Protein AF-A0A9P1AEC5-F1 (afdb_monomer)

Secondary structure (DSSP, 8-state):
--------------------HHHHHHH--PEEPTTS-EE-SGGG--HHHHGGG--SSHHHHHHHHHHHHHHHHHHH-GGGGGEE---TT---SSEEPPHHHHHHHHHHHHHHTT--TTTS-HHHHHHHHHHHHHHHHHHHHHHSHHHHHHHHHHHHHHHHHHHHHHHHHTTSSSSS--------------------------------------------------------

Mean predicted aligned error: 16.51 Å

Solvent-accessible surface area (backbone atoms only — not comparable to full-atom values): 15096 Å² total; per-residue (Å²): 140,84,87,83,86,82,82,82,79,77,78,75,79,73,76,65,52,59,63,40,61,67,59,17,47,77,70,51,60,78,39,71,44,84,90,65,54,70,42,45,68,56,81,57,56,49,74,79,55,46,68,70,24,53,35,93,43,67,67,62,20,49,53,47,45,52,51,53,41,50,54,43,49,45,74,76,32,89,63,46,54,37,46,32,52,75,60,90,94,61,88,69,97,47,50,62,53,60,71,66,55,42,52,51,51,40,50,30,49,32,52,14,50,69,56,50,77,87,80,53,53,66,69,59,47,29,49,50,51,36,51,52,52,31,53,50,33,53,53,49,30,73,76,39,57,75,60,40,60,53,51,52,52,52,51,53,53,53,57,51,55,58,50,59,56,52,61,59,62,63,65,76,77,75,85,88,81,88,86,80,92,81,88,81,86,89,80,87,90,83,76,87,81,81,80,82,81,81,85,76,88,74,81,85,82,80,84,81,87,83,79,86,80,89,83,79,87,79,89,80,83,84,81,85,80,81,86,82,91,76,90,132

pLDDT: mean 75.97, std 21.96, range [33.75, 97.88]

Foldseek 3Di:
DDDDDDPPPPPPPLPWQFFALPQLQVLWDWFQDLLRDTDTLSVLDDPVQRVVLTDSDLLSSLLSSLLSSLVSVVVVDVLSLQEALDDPPDDDLGHYDDLVVLLSSLVSSCRRRVPDCVRDPSVVSSVSSSVSSRVSSVVVCVVPVVVNVVSSVVSVVVVVVVVVVVVVVVVVPPDDPDDDDDDDDDDDDDDDDDDDDDDDPDDDDDDDDDDDDDDDDDDDDDDDDDDDDDDD

Nearest PDB structures (foldseek):
  2hwq-assembly1_B  TM=2.415E-01  e=3.604E+00  Homo sapiens
  2hwq-assembly1_A-2  TM=2.108E-01  e=5.645E+00  Homo sapiens

Sequence (232 aa):
MGTSTACDEGEQSQNLVLFDHEAASRVDAPMALPSGKKVLLTSLVNLDDTSKWTSKKVETSIERAVIAVSHKIASCDRFTSIYCAPESGRSTRYVPMKPGFFTHFAYVLTVGFGIDDTVINKTSLISTITSTTRNFLNRMRKKKQQVVDELLAEFREETKNNRADDDNHQRVYVQDAHDREVYGELGRFDVDNEVYYEEMEGEGMEGQEMEGENMEGENMEREEMEDDETQR

Structure (mmCIF, N/CA/C/O backbone):
data_AF-A0A9P1AEC5-F1
#
_entry.id   AF-A0A9P1AEC5-F1
#
loop_
_atom_site.group_PDB
_atom_site.id
_atom_site.type_symbol
_atom_site.label_atom_id
_atom_site.label_alt_id
_atom_site.label_comp_id
_atom_site.label_asym_id
_atom_site.label_entity_id
_atom_site.label_seq_id
_atom_site.pdbx_PDB_ins_code
_atom_site.Cartn_x
_atom_site.Cartn_y
_atom_site.Cartn_z
_atom_site.occupancy
_atom_site.B_iso_or_equiv
_atom_site.auth_seq_id
_atom_site.auth_comp_id
_atom_site.auth_asym_id
_atom_site.auth_atom_id
_atom_site.pdbx_PDB_model_num
ATOM 1 N N . MET A 1 1 ? 18.301 28.835 -56.681 1.00 46.34 1 MET A N 1
ATOM 2 C CA . MET A 1 1 ? 19.028 28.476 -55.447 1.00 46.34 1 MET A CA 1
ATOM 3 C C . MET A 1 1 ? 18.012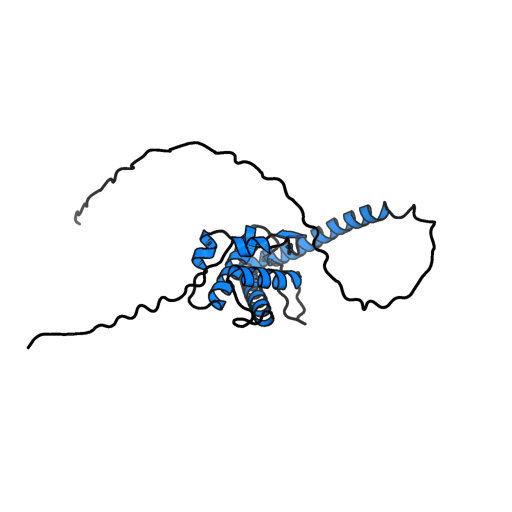 27.810 -54.541 1.00 46.34 1 MET A C 1
ATOM 5 O O . MET A 1 1 ? 17.144 28.493 -54.017 1.00 46.34 1 MET A O 1
ATOM 9 N N . GLY A 1 2 ? 17.998 26.477 -54.568 1.00 42.25 2 GLY A N 1
ATOM 10 C CA . GLY A 1 2 ? 16.967 25.643 -53.954 1.00 42.25 2 GLY A CA 1
ATOM 11 C C . GLY A 1 2 ? 17.321 25.258 -52.521 1.00 42.25 2 GLY A C 1
ATOM 12 O O . GLY A 1 2 ? 18.484 25.045 -52.194 1.00 42.25 2 GLY A O 1
ATOM 13 N N . THR A 1 3 ? 16.268 25.220 -51.719 1.00 57.84 3 THR A N 1
ATOM 14 C CA . THR A 1 3 ? 16.098 24.824 -50.318 1.00 57.84 3 THR A CA 1
ATOM 15 C C . THR A 1 3 ? 16.815 23.542 -49.889 1.00 57.84 3 THR A C 1
ATOM 17 O O . THR A 1 3 ? 16.783 22.559 -50.622 1.00 57.84 3 THR A O 1
ATOM 20 N N . SER A 1 4 ? 17.286 23.497 -48.639 1.00 46.84 4 SER A N 1
ATOM 21 C CA . SER A 1 4 ? 17.184 22.279 -47.822 1.00 46.84 4 SER A CA 1
ATOM 22 C C . SER A 1 4 ? 17.281 22.619 -46.334 1.00 46.84 4 SER A C 1
ATOM 24 O O . SER A 1 4 ? 18.365 22.785 -45.778 1.00 46.84 4 SER A O 1
ATOM 26 N N . THR A 1 5 ? 16.117 22.746 -45.707 1.00 52.81 5 THR A N 1
ATOM 27 C CA . THR A 1 5 ? 15.918 22.779 -44.259 1.00 52.81 5 THR A CA 1
ATOM 28 C C . THR A 1 5 ? 15.918 21.329 -43.778 1.00 52.81 5 THR A C 1
ATOM 30 O O . THR A 1 5 ? 15.007 20.578 -44.111 1.00 52.81 5 THR A O 1
ATOM 33 N N . ALA A 1 6 ? 16.947 20.914 -43.042 1.00 48.31 6 ALA A N 1
ATOM 34 C CA . ALA A 1 6 ? 16.931 19.651 -42.314 1.00 48.31 6 ALA A CA 1
ATOM 35 C C . ALA A 1 6 ? 16.364 19.925 -40.915 1.00 48.31 6 ALA A C 1
ATOM 37 O O . ALA A 1 6 ? 17.071 20.420 -40.039 1.00 48.31 6 ALA A O 1
ATOM 38 N N . CYS A 1 7 ? 15.069 19.667 -40.740 1.00 48.16 7 CYS A N 1
ATOM 39 C CA . CYS A 1 7 ? 14.476 19.483 -39.422 1.00 48.16 7 CYS A CA 1
ATOM 40 C C . CYS A 1 7 ? 14.733 18.028 -39.027 1.00 48.16 7 CYS A C 1
ATOM 42 O O . CYS A 1 7 ? 14.037 17.127 -39.486 1.00 48.16 7 CYS A O 1
ATOM 44 N N . ASP A 1 8 ? 15.786 17.809 -38.246 1.00 48.59 8 ASP A N 1
ATOM 45 C CA . ASP A 1 8 ? 16.082 16.525 -37.617 1.00 48.59 8 ASP A CA 1
ATOM 46 C C . ASP A 1 8 ? 15.296 16.465 -36.296 1.00 48.59 8 ASP A C 1
ATOM 48 O O . ASP A 1 8 ? 15.778 16.863 -35.233 1.00 48.59 8 ASP A O 1
ATOM 52 N N . GLU A 1 9 ? 14.020 16.084 -36.380 1.00 48.12 9 GLU A N 1
ATOM 53 C CA . GLU A 1 9 ? 13.203 15.751 -35.212 1.00 48.12 9 GLU A CA 1
ATOM 54 C C . GLU A 1 9 ? 13.539 14.321 -34.785 1.00 48.12 9 GLU A C 1
ATOM 56 O O . GLU A 1 9 ? 12.888 13.351 -35.164 1.00 48.12 9 GLU A O 1
ATOM 61 N N . GLY A 1 10 ? 14.599 14.186 -33.989 1.00 44.34 10 GLY A N 1
ATOM 62 C CA . GLY A 1 10 ? 14.867 12.956 -33.258 1.00 44.34 10 GLY A CA 1
ATOM 63 C C . GLY A 1 10 ? 13.770 12.720 -32.221 1.00 44.34 10 GLY A C 1
ATOM 64 O O . GLY A 1 10 ? 13.845 13.244 -31.106 1.00 44.34 10 GLY A O 1
ATOM 65 N N . GLU A 1 11 ? 12.763 11.918 -32.568 1.00 46.72 11 GLU A N 1
ATOM 66 C CA . GLU A 1 11 ? 11.845 11.302 -31.611 1.00 46.72 11 GLU A CA 1
ATOM 67 C C . GLU A 1 11 ? 12.652 10.415 -30.653 1.00 46.72 11 GLU A C 1
ATOM 69 O O . GLU A 1 11 ? 12.877 9.223 -30.871 1.00 46.72 11 GLU A O 1
ATOM 74 N N . GLN A 1 12 ? 13.116 11.005 -29.551 1.00 48.19 12 GLN A N 1
ATOM 75 C CA . GLN A 1 12 ? 13.534 10.245 -28.384 1.00 48.19 12 GLN A CA 1
ATOM 76 C C . GLN A 1 12 ? 12.299 9.502 -27.875 1.00 48.19 12 GLN A C 1
ATOM 78 O O . GLN A 1 12 ? 11.48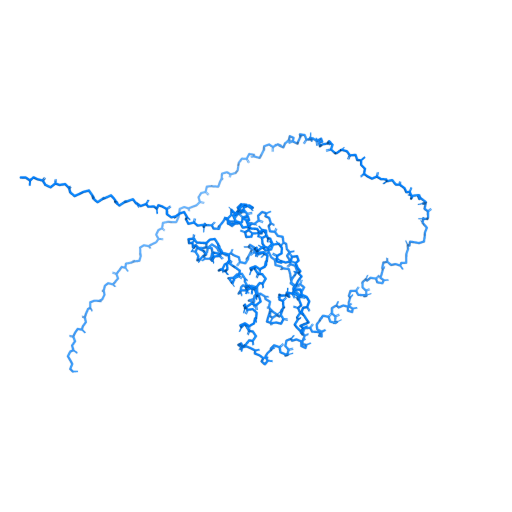3 10.074 -27.150 1.00 48.19 12 GLN A O 1
ATOM 83 N N . SER A 1 13 ? 12.169 8.235 -28.272 1.00 50.38 13 SER A N 1
ATOM 84 C CA . SER A 1 13 ? 11.233 7.277 -27.688 1.00 50.38 13 SER A CA 1
ATOM 85 C C . SER A 1 13 ? 11.461 7.257 -26.178 1.00 50.38 13 SER A C 1
ATOM 87 O O . SER A 1 13 ? 12.393 6.635 -25.671 1.00 50.38 13 SER A O 1
ATOM 89 N N . GLN A 1 14 ? 10.659 8.032 -25.451 1.00 55.16 14 GLN A N 1
ATOM 90 C CA . GLN A 1 14 ? 10.701 8.065 -23.999 1.00 55.16 14 GLN A CA 1
ATOM 91 C C . GLN A 1 14 ? 10.191 6.713 -23.528 1.00 55.16 14 GLN A C 1
ATOM 93 O O . GLN A 1 14 ? 9.011 6.412 -23.677 1.00 55.16 14 GLN A O 1
ATOM 98 N N . ASN A 1 15 ? 11.105 5.896 -23.012 1.00 67.56 15 ASN A N 1
ATOM 99 C CA . ASN A 1 15 ? 10.805 4.561 -22.524 1.00 67.56 15 ASN A CA 1
ATOM 100 C C . ASN A 1 15 ? 9.853 4.690 -21.323 1.00 67.56 15 ASN A C 1
ATOM 102 O O . ASN A 1 15 ? 10.263 5.069 -20.223 1.00 67.56 15 ASN A O 1
ATOM 106 N N . LEU A 1 16 ? 8.554 4.517 -21.572 1.00 75.38 16 LEU A N 1
ATOM 107 C CA . LEU A 1 16 ? 7.525 4.595 -20.545 1.00 75.38 16 LEU A CA 1
ATOM 108 C C . LEU A 1 16 ? 7.614 3.340 -19.685 1.00 75.38 16 LEU A C 1
ATOM 110 O O . LEU A 1 16 ? 7.577 2.222 -20.187 1.00 75.38 16 LEU A O 1
ATOM 114 N N . VAL A 1 17 ? 7.700 3.541 -18.375 1.00 80.88 17 VAL A N 1
ATOM 115 C CA . VAL A 1 17 ? 7.744 2.441 -17.415 1.00 80.88 17 VAL A CA 1
ATOM 116 C C . VAL A 1 17 ? 6.323 1.907 -17.248 1.00 80.88 17 VAL A C 1
ATOM 118 O O . VAL A 1 17 ? 5.467 2.584 -16.667 1.00 80.88 17 VAL A O 1
ATOM 121 N N . LEU A 1 18 ? 6.072 0.722 -17.800 1.00 89.38 18 LEU A N 1
ATOM 122 C CA . LEU A 1 18 ? 4.808 -0.005 -17.689 1.00 89.38 18 LEU A CA 1
ATOM 123 C C . LEU A 1 18 ? 4.869 -0.991 -16.521 1.00 89.38 18 LEU A C 1
ATOM 125 O O . LEU A 1 18 ? 5.931 -1.510 -16.193 1.00 89.38 18 LEU A O 1
ATOM 129 N N . PHE A 1 19 ? 3.722 -1.222 -15.883 1.00 93.75 19 PHE A N 1
ATOM 130 C CA . PHE A 1 19 ? 3.605 -2.198 -14.805 1.00 93.75 19 PHE A CA 1
ATOM 131 C C . PHE A 1 19 ? 3.171 -3.555 -15.370 1.00 93.75 19 PHE A C 1
ATOM 133 O O . PHE A 1 19 ? 2.065 -3.676 -15.898 1.00 93.75 19 PHE A O 1
ATOM 140 N N . ASP A 1 20 ? 4.022 -4.562 -15.226 1.00 94.69 20 ASP A N 1
ATOM 141 C CA . ASP A 1 20 ? 3.750 -5.964 -15.514 1.00 94.69 20 ASP A CA 1
ATOM 142 C C . ASP A 1 20 ? 2.975 -6.596 -14.347 1.00 94.69 20 ASP A C 1
ATOM 144 O O . ASP A 1 20 ? 3.525 -6.965 -13.302 1.00 94.69 20 ASP A O 1
ATOM 148 N N . HIS A 1 21 ? 1.655 -6.685 -14.521 1.00 94.69 21 HIS A N 1
ATOM 149 C CA . HIS A 1 21 ? 0.762 -7.285 -13.529 1.00 94.69 21 HIS A CA 1
ATOM 150 C C . HIS A 1 21 ? 1.028 -8.779 -13.341 1.00 94.69 21 HIS A C 1
ATOM 152 O O . HIS A 1 21 ? 1.003 -9.267 -12.211 1.00 94.69 21 HIS A O 1
ATOM 158 N N . GLU A 1 22 ? 1.351 -9.490 -14.419 1.00 95.12 22 GLU A N 1
ATOM 159 C CA . GLU A 1 22 ? 1.572 -10.930 -14.384 1.00 95.12 22 GLU A CA 1
ATOM 160 C C . GLU A 1 22 ? 2.837 -11.259 -13.583 1.00 95.12 22 GLU A C 1
ATOM 162 O O . GLU A 1 22 ? 2.797 -12.079 -12.660 1.00 95.12 22 GLU A O 1
ATOM 167 N N . ALA A 1 23 ? 3.941 -10.554 -13.849 1.00 96.19 23 ALA A N 1
ATOM 168 C CA . ALA A 1 23 ? 5.171 -10.695 -13.076 1.00 96.19 23 ALA A CA 1
ATOM 169 C C . ALA A 1 23 ? 4.967 -10.346 -11.601 1.00 96.19 23 ALA A C 1
ATOM 171 O O . ALA A 1 23 ? 5.412 -11.097 -10.730 1.00 96.19 23 ALA A O 1
ATOM 172 N N . ALA A 1 24 ? 4.252 -9.256 -11.313 1.00 96.56 24 ALA A N 1
ATOM 173 C CA . ALA A 1 24 ? 3.918 -8.875 -9.947 1.00 96.56 24 ALA A CA 1
ATOM 174 C C . ALA A 1 24 ? 3.077 -9.950 -9.233 1.00 96.56 24 ALA A C 1
ATOM 176 O O . ALA A 1 24 ? 3.315 -10.233 -8.060 1.00 96.56 24 ALA A O 1
ATOM 177 N N . SER A 1 25 ? 2.115 -10.569 -9.927 1.00 96.75 25 SER A N 1
ATOM 178 C CA . SER A 1 25 ? 1.206 -11.571 -9.350 1.00 96.75 25 SER A CA 1
ATOM 179 C C . SER A 1 25 ? 1.924 -12.846 -8.916 1.00 96.75 25 SER A C 1
ATOM 181 O O . SER A 1 25 ? 1.583 -13.415 -7.881 1.00 96.75 25 SER A O 1
ATOM 183 N N . ARG A 1 26 ? 2.978 -13.249 -9.641 1.00 97.56 26 ARG A N 1
ATOM 184 C CA . ARG A 1 26 ? 3.784 -14.439 -9.320 1.00 97.56 26 ARG A CA 1
ATOM 185 C C . ARG A 1 26 ? 4.529 -14.327 -7.993 1.00 97.56 26 ARG A C 1
ATOM 187 O O . ARG A 1 26 ? 4.849 -15.345 -7.388 1.00 97.56 26 ARG A O 1
ATOM 194 N N . VAL A 1 27 ? 4.835 -13.104 -7.568 1.00 97.06 27 VAL A N 1
ATOM 195 C CA . VAL A 1 27 ? 5.580 -12.831 -6.332 1.00 97.06 27 VAL A CA 1
ATOM 196 C C . VAL A 1 27 ? 4.698 -12.309 -5.203 1.00 97.06 27 VAL A C 1
ATOM 198 O O . VAL A 1 27 ? 5.186 -12.077 -4.097 1.00 97.06 27 VAL A O 1
ATOM 201 N N . ASP A 1 28 ? 3.413 -12.089 -5.470 1.00 97.88 28 ASP A N 1
ATOM 202 C CA . ASP A 1 28 ? 2.484 -11.572 -4.481 1.00 97.88 28 ASP A CA 1
ATOM 203 C C . ASP A 1 28 ? 2.048 -12.666 -3.496 1.00 97.88 28 ASP A C 1
ATOM 205 O O . ASP A 1 28 ? 1.936 -13.844 -3.829 1.00 97.88 28 ASP A O 1
ATOM 209 N N . ALA A 1 29 ? 1.798 -12.272 -2.251 1.00 97.06 29 ALA A N 1
ATOM 210 C CA . ALA A 1 29 ? 1.465 -13.166 -1.155 1.00 97.06 29 ALA A CA 1
ATOM 211 C C . ALA A 1 29 ? 0.432 -12.503 -0.232 1.00 97.06 29 ALA A C 1
ATOM 213 O O . ALA A 1 29 ? 0.459 -11.280 -0.059 1.00 97.06 29 ALA A O 1
ATOM 214 N N . PRO A 1 30 ? -0.487 -13.270 0.390 1.00 97.19 30 PRO A N 1
ATOM 215 C CA . PRO A 1 30 ? -1.512 -12.690 1.248 1.00 97.19 30 PRO A CA 1
ATOM 216 C C . PRO A 1 30 ? -0.910 -11.989 2.472 1.00 97.19 30 PRO A C 1
ATOM 218 O O . PRO A 1 30 ? -0.340 -12.626 3.360 1.00 97.19 30 PRO A O 1
ATOM 221 N N . MET A 1 31 ? -1.119 -10.679 2.571 1.00 96.25 31 MET A N 1
ATOM 222 C CA . MET A 1 31 ? -0.658 -9.862 3.688 1.00 96.25 31 MET A CA 1
ATOM 223 C C . MET A 1 31 ? -1.797 -9.555 4.655 1.00 96.25 31 MET A C 1
ATOM 225 O O . MET A 1 31 ? -2.856 -9.071 4.262 1.00 96.25 31 MET A O 1
ATOM 229 N N . ALA A 1 32 ? -1.571 -9.804 5.945 1.00 94.38 32 ALA A N 1
ATOM 230 C CA . ALA A 1 32 ? -2.534 -9.469 6.988 1.00 94.38 32 ALA A CA 1
ATOM 231 C C . ALA A 1 32 ? -2.506 -7.965 7.308 1.00 94.38 32 ALA A C 1
ATOM 233 O O . ALA A 1 32 ? -1.481 -7.422 7.737 1.00 94.38 32 ALA A O 1
ATOM 234 N N . LEU A 1 33 ? -3.653 -7.311 7.146 1.00 95.75 33 LEU A N 1
ATOM 235 C CA . LEU A 1 33 ? -3.925 -5.968 7.644 1.00 95.75 33 LEU A CA 1
ATOM 236 C C . LEU A 1 33 ? -4.126 -5.993 9.168 1.00 95.75 33 LEU A C 1
ATOM 238 O O . LEU A 1 33 ? -4.405 -7.051 9.739 1.00 95.75 33 LEU A O 1
ATOM 242 N N . PRO A 1 34 ? -4.024 -4.841 9.855 1.00 95.19 34 PRO A N 1
ATOM 243 C CA . PRO A 1 34 ? -4.266 -4.783 11.293 1.00 95.19 34 PRO A CA 1
ATOM 244 C C . PRO A 1 34 ? -5.646 -5.288 11.742 1.00 95.19 34 PRO A C 1
ATOM 246 O O . PRO A 1 34 ? -5.743 -5.840 12.831 1.00 95.19 34 PRO A O 1
ATOM 249 N N . SER A 1 35 ? -6.687 -5.167 10.911 1.00 93.94 35 SER A N 1
ATOM 250 C CA . SER A 1 35 ? -8.017 -5.763 11.148 1.00 93.94 35 SER A CA 1
ATOM 251 C C . SER A 1 35 ? -8.052 -7.291 11.119 1.00 93.94 35 SER A C 1
ATOM 253 O O . SER A 1 35 ? -9.084 -7.877 11.425 1.00 93.94 35 SER A O 1
ATOM 255 N N . GLY A 1 36 ? -6.964 -7.948 10.713 1.00 92.31 36 GLY A N 1
ATOM 256 C CA . GLY A 1 36 ? -6.913 -9.388 10.470 1.00 92.31 36 GLY A CA 1
ATOM 257 C C . GLY A 1 36 ? -7.318 -9.789 9.049 1.00 92.31 36 GLY A C 1
ATOM 258 O O . GLY A 1 36 ? -7.045 -10.919 8.642 1.00 92.31 36 GLY A O 1
ATOM 259 N N . LYS A 1 37 ? -7.895 -8.875 8.253 1.00 93.62 37 LYS A N 1
ATOM 260 C CA . LYS A 1 37 ? -8.182 -9.130 6.834 1.00 93.62 37 LYS A CA 1
ATOM 261 C C . LYS A 1 37 ? -6.892 -9.397 6.065 1.00 93.62 37 LYS A C 1
ATOM 263 O O . LYS A 1 37 ? -5.905 -8.684 6.235 1.00 93.62 37 LYS A O 1
ATOM 268 N N . LYS A 1 38 ? -6.908 -10.403 5.193 1.00 95.75 38 LYS A N 1
ATOM 269 C CA . LYS A 1 38 ? -5.799 -10.695 4.281 1.00 95.75 38 LYS A CA 1
ATOM 270 C C . LYS A 1 38 ? -6.057 -10.037 2.932 1.00 95.75 38 LYS A C 1
ATOM 272 O O . LYS A 1 38 ? -7.181 -10.083 2.438 1.00 95.75 38 LYS A O 1
ATOM 277 N N . VAL A 1 39 ? -5.023 -9.443 2.350 1.00 96.25 39 VAL A N 1
ATOM 278 C CA . VAL A 1 39 ? -5.076 -8.828 1.020 1.00 96.25 39 VAL A CA 1
ATOM 279 C C . VAL A 1 39 ? -3.921 -9.322 0.162 1.00 96.25 39 VAL A C 1
ATOM 281 O O . VAL A 1 39 ? -2.808 -9.482 0.657 1.00 96.25 39 VAL A O 1
ATOM 284 N N . LEU A 1 40 ? -4.201 -9.548 -1.117 1.00 97.00 40 LEU A N 1
ATOM 285 C CA . LEU A 1 40 ? -3.191 -9.649 -2.166 1.00 97.00 40 LEU A CA 1
ATOM 286 C C . LEU A 1 40 ? -3.080 -8.264 -2.798 1.00 97.00 40 LEU A C 1
ATOM 288 O O . LEU A 1 40 ? -4.099 -7.635 -3.074 1.00 97.00 40 LEU A O 1
ATOM 292 N N . LEU A 1 41 ? -1.871 -7.741 -2.966 1.00 96.31 41 LEU A N 1
ATOM 293 C CA . LEU A 1 41 ? -1.692 -6.397 -3.516 1.00 96.31 41 LEU A CA 1
ATOM 294 C C . LEU A 1 41 ? -2.116 -6.346 -4.982 1.00 96.31 41 LEU A C 1
ATOM 296 O O . LEU A 1 41 ? -2.793 -5.412 -5.392 1.00 96.31 41 LEU A O 1
ATOM 300 N N . THR A 1 42 ? -1.775 -7.374 -5.746 1.00 96.19 42 THR A N 1
ATOM 301 C CA . THR A 1 42 ? -2.070 -7.501 -7.176 1.00 96.19 42 THR A CA 1
ATOM 302 C C . THR A 1 42 ? -3.553 -7.698 -7.460 1.00 96.19 42 THR A C 1
ATOM 304 O O . THR A 1 42 ? -4.028 -7.226 -8.489 1.00 96.19 42 THR A O 1
ATOM 307 N N . SER A 1 43 ? -4.324 -8.270 -6.526 1.00 95.44 43 SER A N 1
ATOM 308 C CA . SER A 1 43 ? -5.786 -8.349 -6.663 1.00 95.44 43 SER A CA 1
ATOM 309 C C . SER A 1 43 ? -6.489 -7.001 -6.474 1.00 95.44 43 SER A C 1
ATOM 311 O O . SER A 1 43 ? -7.657 -6.858 -6.829 1.00 95.44 43 SER A O 1
ATOM 313 N N . LEU A 1 44 ? -5.793 -5.998 -5.926 1.00 94.69 44 LEU A N 1
ATOM 314 C CA . LEU A 1 44 ? -6.295 -4.628 -5.793 1.00 94.69 44 LEU A CA 1
ATOM 315 C C . LEU A 1 44 ? -5.961 -3.757 -7.012 1.00 94.69 44 LEU A C 1
ATOM 317 O O . LEU A 1 44 ? -6.387 -2.600 -7.068 1.00 94.69 44 LEU A O 1
ATOM 321 N N . VAL A 1 45 ? -5.181 -4.288 -7.955 1.00 92.00 45 VAL A N 1
ATOM 322 C CA . VAL A 1 45 ? -4.665 -3.572 -9.119 1.00 92.00 45 VAL A CA 1
ATOM 323 C C . VAL A 1 45 ? -5.384 -4.057 -10.367 1.00 92.00 45 VAL A C 1
ATOM 325 O O . VAL A 1 45 ? -5.252 -5.214 -10.753 1.00 92.00 45 VAL A O 1
ATOM 328 N N . ASN A 1 46 ? -6.094 -3.143 -11.026 1.00 89.06 46 ASN A N 1
ATOM 329 C CA . ASN A 1 46 ? -6.690 -3.393 -12.335 1.00 89.06 46 ASN A CA 1
ATOM 330 C C . ASN A 1 46 ? -5.788 -2.829 -13.442 1.00 89.06 46 ASN A C 1
ATOM 332 O O . ASN A 1 46 ? -5.038 -1.878 -13.210 1.00 89.06 46 ASN A O 1
ATOM 336 N N . LEU A 1 47 ? -5.921 -3.341 -14.668 1.00 85.44 47 LEU A N 1
ATOM 337 C CA . LEU A 1 47 ? -5.216 -2.802 -15.844 1.00 85.44 47 LEU A CA 1
ATOM 338 C C . LEU A 1 47 ? -5.517 -1.304 -16.069 1.00 85.44 47 LEU A C 1
ATOM 340 O O . LEU A 1 47 ? -4.640 -0.516 -16.424 1.00 85.44 47 LEU A O 1
ATOM 344 N N . ASP A 1 48 ? -6.735 -0.865 -15.750 1.00 87.94 48 ASP A N 1
ATOM 345 C CA . ASP A 1 48 ? -7.108 0.554 -15.804 1.00 87.94 48 ASP A CA 1
ATOM 346 C C . ASP A 1 48 ? -6.355 1.420 -14.787 1.00 87.94 48 ASP A C 1
ATOM 348 O O . ASP A 1 48 ? -6.190 2.626 -14.989 1.00 87.94 48 ASP A O 1
ATOM 352 N N . ASP A 1 49 ? -5.931 0.836 -13.666 1.00 87.19 49 ASP A N 1
ATOM 353 C CA . ASP A 1 49 ? -5.143 1.536 -12.658 1.00 87.19 49 ASP A CA 1
ATOM 354 C C . ASP A 1 49 ? -3.683 1.641 -13.118 1.00 87.19 49 ASP A C 1
ATOM 356 O O . ASP A 1 49 ? -3.106 2.728 -13.041 1.00 87.19 49 ASP A O 1
ATOM 360 N N . THR A 1 50 ? -3.116 0.568 -13.685 1.00 90.38 50 THR A N 1
ATOM 361 C CA . THR A 1 50 ? -1.716 0.542 -14.144 1.00 90.38 50 THR A CA 1
ATOM 362 C C . THR A 1 50 ? -1.451 1.523 -15.285 1.00 90.38 50 THR A C 1
ATOM 364 O O . THR A 1 50 ? -0.413 2.190 -15.283 1.00 90.38 50 THR A O 1
ATOM 367 N N . SER A 1 51 ? -2.414 1.715 -16.194 1.00 89.19 51 SER A N 1
ATOM 368 C CA . SER A 1 51 ? -2.317 2.713 -17.275 1.00 89.19 51 SER A CA 1
ATOM 369 C C . SER A 1 51 ? -2.098 4.147 -16.764 1.00 89.19 51 SER A C 1
ATOM 371 O O . SER A 1 51 ? -1.461 4.964 -17.424 1.00 89.19 51 SER A O 1
ATOM 373 N N . LYS A 1 52 ? -2.565 4.464 -15.548 1.00 90.62 52 LYS A N 1
ATOM 374 C CA . LYS A 1 52 ? -2.438 5.800 -14.933 1.00 90.62 52 LYS A CA 1
ATOM 375 C C . LYS A 1 52 ? -1.114 5.982 -14.194 1.00 90.62 52 LYS A C 1
ATOM 377 O O . LYS A 1 52 ? -0.765 7.099 -13.786 1.00 90.62 52 LYS A O 1
ATOM 382 N N . TRP A 1 53 ? -0.372 4.898 -13.986 1.00 92.31 53 TRP A N 1
ATOM 383 C CA . TRP A 1 53 ? 0.906 4.927 -13.282 1.00 92.31 53 TRP A CA 1
ATOM 384 C C . TRP A 1 53 ? 2.063 5.291 -14.203 1.00 92.31 53 TRP A C 1
ATOM 386 O O . TRP A 1 53 ? 3.124 5.637 -13.701 1.00 92.31 53 TRP A O 1
ATOM 396 N N . THR A 1 54 ? 1.862 5.309 -15.522 1.00 88.38 54 THR A N 1
ATOM 397 C CA . THR A 1 54 ? 2.917 5.647 -16.478 1.00 88.38 54 THR A CA 1
ATOM 398 C C . THR A 1 54 ? 3.441 7.064 -16.252 1.00 88.38 54 THR A C 1
ATOM 400 O O . THR A 1 54 ? 2.692 8.051 -16.242 1.00 88.38 54 THR A O 1
ATOM 403 N N . SER A 1 55 ? 4.751 7.168 -16.070 1.00 88.31 55 SER A N 1
ATOM 404 C CA . SER A 1 55 ? 5.477 8.415 -15.865 1.00 88.31 55 SER A CA 1
ATOM 405 C C . SER A 1 55 ? 6.890 8.266 -16.421 1.00 88.31 55 SER A C 1
ATOM 407 O O . SER A 1 55 ? 7.427 7.164 -16.493 1.00 88.31 55 SER A O 1
ATOM 409 N N . LYS A 1 56 ? 7.519 9.394 -16.775 1.00 86.75 56 LYS A N 1
ATOM 410 C CA . LYS A 1 56 ? 8.934 9.436 -17.189 1.00 86.75 56 LYS A CA 1
ATOM 411 C C . LYS A 1 56 ? 9.898 9.065 -16.056 1.00 86.75 56 LYS A C 1
ATOM 413 O O . LYS A 1 56 ? 11.056 8.769 -16.309 1.00 86.75 56 LYS A O 1
ATOM 418 N N . LYS A 1 57 ? 9.437 9.169 -14.806 1.00 88.69 57 LYS A N 1
ATOM 419 C CA . LYS A 1 57 ? 10.189 8.842 -13.588 1.00 88.69 57 LYS A CA 1
ATOM 420 C C . LYS A 1 57 ? 9.510 7.689 -12.864 1.00 88.69 57 LYS A C 1
ATOM 422 O O . LYS A 1 57 ? 8.321 7.815 -12.549 1.00 88.69 57 LYS A O 1
ATOM 427 N N . VAL A 1 58 ? 10.276 6.635 -12.581 1.00 89.44 58 VAL A N 1
ATOM 428 C CA . VAL A 1 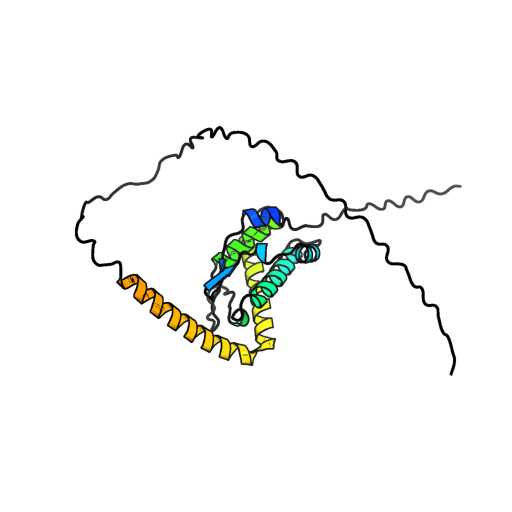58 ? 9.835 5.410 -11.890 1.00 89.44 58 VAL A CA 1
ATOM 429 C C . VAL A 1 58 ? 9.276 5.736 -10.503 1.00 89.44 58 VAL A C 1
ATOM 431 O O . VAL A 1 58 ? 8.247 5.197 -10.106 1.00 89.44 58 VAL A O 1
ATOM 434 N N . GLU A 1 59 ? 9.889 6.675 -9.783 1.00 90.56 59 GLU A N 1
ATOM 435 C CA . GLU A 1 59 ? 9.475 7.073 -8.433 1.00 90.56 59 GLU A CA 1
ATOM 436 C C . GLU A 1 59 ? 8.055 7.641 -8.421 1.00 90.56 59 GLU A C 1
ATOM 438 O O . GLU A 1 59 ? 7.246 7.290 -7.565 1.00 90.56 59 GLU A O 1
ATOM 443 N N . THR A 1 60 ? 7.714 8.465 -9.413 1.00 92.50 60 THR A N 1
ATOM 444 C CA . THR A 1 60 ? 6.354 8.995 -9.561 1.00 92.50 60 THR A CA 1
ATOM 445 C C . THR A 1 60 ? 5.358 7.877 -9.879 1.00 92.50 60 THR A C 1
ATOM 447 O O . THR A 1 60 ? 4.230 7.907 -9.381 1.00 92.50 60 THR A O 1
ATOM 450 N N . SER A 1 61 ? 5.753 6.890 -10.692 1.00 93.38 61 SER A N 1
ATOM 451 C CA . SER A 1 61 ? 4.924 5.714 -10.991 1.00 93.38 61 SER A CA 1
ATOM 452 C C . SER A 1 61 ? 4.640 4.907 -9.722 1.00 93.38 61 SER A C 1
ATOM 454 O O . SER A 1 61 ? 3.487 4.573 -9.446 1.00 93.38 61 SER A O 1
ATOM 456 N N . ILE A 1 62 ? 5.669 4.685 -8.897 1.00 94.69 62 ILE A N 1
ATOM 457 C CA . ILE A 1 62 ? 5.564 4.029 -7.587 1.00 94.69 62 ILE A CA 1
ATOM 458 C C . ILE A 1 62 ? 4.618 4.797 -6.665 1.00 94.69 62 ILE A C 1
ATOM 460 O O . ILE A 1 62 ? 3.709 4.202 -6.092 1.00 94.69 62 ILE A O 1
ATOM 464 N N . GLU A 1 63 ? 4.791 6.112 -6.510 1.00 95.56 63 GLU A N 1
ATOM 465 C CA . GLU A 1 63 ? 3.934 6.912 -5.626 1.00 95.56 63 GLU A CA 1
ATOM 466 C C . GLU A 1 63 ? 2.459 6.834 -6.038 1.00 95.56 63 GLU A C 1
ATOM 468 O O . GLU A 1 63 ? 1.582 6.672 -5.182 1.00 95.56 63 GLU A O 1
ATOM 473 N N . ARG A 1 64 ? 2.179 6.896 -7.347 1.00 95.69 64 ARG A N 1
ATOM 474 C CA . ARG A 1 64 ? 0.824 6.727 -7.891 1.00 95.69 64 ARG A CA 1
ATOM 475 C C . ARG A 1 64 ? 0.267 5.338 -7.598 1.00 95.69 64 ARG A C 1
ATOM 477 O O . ARG A 1 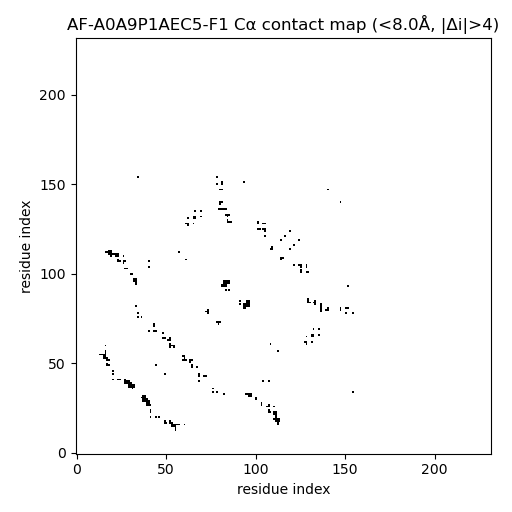64 ? -0.876 5.249 -7.148 1.00 95.69 64 ARG A O 1
ATOM 484 N N . ALA A 1 65 ? 1.069 4.291 -7.786 1.00 96.50 65 ALA A N 1
ATOM 485 C CA . ALA A 1 65 ? 0.682 2.918 -7.478 1.00 96.50 65 ALA A CA 1
ATOM 486 C C . ALA A 1 65 ? 0.350 2.742 -5.989 1.00 96.50 65 ALA A C 1
ATOM 488 O O . ALA A 1 65 ? -0.722 2.244 -5.642 1.00 96.50 65 ALA A O 1
ATOM 489 N N . VAL A 1 66 ? 1.208 3.244 -5.095 1.00 97.44 66 VAL A N 1
ATOM 490 C CA . VAL A 1 66 ? 0.993 3.188 -3.639 1.00 97.44 66 VAL A CA 1
ATOM 491 C C . VAL A 1 66 ? -0.300 3.895 -3.243 1.00 97.44 66 VAL A C 1
ATOM 493 O O . VAL A 1 66 ? -1.075 3.354 -2.452 1.00 97.44 66 VAL A O 1
ATOM 496 N N . ILE A 1 67 ? -0.566 5.082 -3.794 1.00 96.88 67 ILE A N 1
ATOM 497 C CA . ILE A 1 67 ? -1.802 5.827 -3.519 1.00 96.88 67 ILE A CA 1
ATOM 498 C C . ILE A 1 67 ? -3.027 5.059 -4.031 1.00 96.88 67 ILE A C 1
ATOM 500 O O . ILE A 1 67 ? -4.002 4.923 -3.289 1.00 96.88 67 ILE A O 1
ATOM 504 N N . ALA A 1 68 ? -2.983 4.540 -5.261 1.00 96.38 68 ALA A N 1
ATOM 505 C CA . ALA A 1 68 ? -4.087 3.795 -5.864 1.00 96.38 68 ALA A CA 1
ATOM 506 C C . ALA A 1 68 ? -4.437 2.543 -5.046 1.00 96.38 68 ALA A C 1
ATOM 508 O O . ALA A 1 68 ? -5.585 2.374 -4.632 1.00 96.38 68 ALA A O 1
ATOM 509 N N . VAL A 1 69 ? -3.438 1.723 -4.712 1.00 97.12 69 VAL A N 1
ATOM 510 C CA . VAL A 1 69 ? -3.624 0.534 -3.868 1.00 97.12 69 VAL A CA 1
ATOM 511 C C . VAL A 1 69 ? -4.128 0.923 -2.478 1.00 97.12 69 VAL A C 1
ATOM 513 O O . VAL A 1 69 ? -5.048 0.294 -1.960 1.00 97.12 69 VAL A O 1
ATOM 516 N N . SER A 1 70 ? -3.613 2.002 -1.882 1.00 97.38 70 SER A N 1
ATOM 517 C CA . SER A 1 70 ? -4.083 2.471 -0.568 1.00 97.38 70 SER A CA 1
ATOM 518 C C . SER A 1 70 ? -5.561 2.879 -0.586 1.00 97.38 70 SER A C 1
ATOM 520 O O . SER A 1 70 ? -6.288 2.608 0.372 1.00 97.38 70 SER A O 1
ATOM 522 N N . HIS A 1 71 ? -6.040 3.484 -1.679 1.00 96.88 71 HIS A N 1
ATOM 523 C CA . HIS A 1 71 ? -7.465 3.757 -1.873 1.00 96.88 71 HIS A CA 1
ATOM 524 C C . HIS A 1 71 ? -8.300 2.471 -1.934 1.00 96.88 71 HIS A C 1
ATOM 526 O O . HIS A 1 71 ? -9.372 2.418 -1.329 1.00 96.88 71 HIS A O 1
ATOM 532 N N . LYS A 1 72 ? -7.806 1.431 -2.612 1.00 96.69 72 LYS A N 1
ATOM 533 C CA . LYS A 1 72 ? -8.490 0.133 -2.713 1.00 96.69 72 LYS A CA 1
ATOM 534 C C . LYS A 1 72 ? -8.531 -0.575 -1.359 1.00 96.69 72 LYS A C 1
ATOM 536 O O . LYS A 1 72 ? -9.610 -0.973 -0.928 1.00 96.69 72 LYS A O 1
ATOM 541 N N . ILE A 1 73 ? -7.421 -0.596 -0.616 1.00 96.81 73 ILE A N 1
ATOM 542 C CA . ILE A 1 73 ? -7.387 -1.095 0.771 1.00 96.81 73 ILE A CA 1
ATOM 543 C C . ILE A 1 73 ? -8.429 -0.368 1.629 1.00 96.81 73 ILE A C 1
ATOM 545 O O . ILE A 1 73 ? -9.216 -1.013 2.319 1.00 96.81 73 ILE A O 1
ATOM 549 N N . ALA A 1 74 ? -8.500 0.963 1.528 1.00 96.00 74 ALA A N 1
ATOM 550 C CA . ALA A 1 74 ? -9.480 1.759 2.264 1.00 96.00 74 ALA A CA 1
ATOM 551 C C . ALA A 1 74 ? -10.940 1.433 1.914 1.00 96.00 74 ALA A C 1
ATOM 553 O O . ALA A 1 74 ? -11.815 1.622 2.758 1.00 96.00 74 ALA A O 1
ATOM 554 N N . SER A 1 75 ? -11.214 0.954 0.697 1.00 95.25 75 SER A N 1
ATOM 555 C CA . SER A 1 75 ? -12.549 0.486 0.305 1.00 95.25 75 SER A CA 1
ATOM 556 C C . SER A 1 75 ? -12.871 -0.921 0.821 1.00 95.25 75 SER A C 1
ATOM 558 O O . SER A 1 75 ? -14.025 -1.206 1.126 1.00 95.25 75 SER A O 1
ATOM 560 N N . CYS A 1 76 ? -11.862 -1.783 0.979 1.00 94.12 76 CYS A N 1
ATOM 561 C CA . CYS A 1 76 ? -12.029 -3.155 1.467 1.00 94.12 76 CYS A CA 1
ATOM 562 C C . CYS A 1 76 ? -12.060 -3.245 3.001 1.00 94.12 76 CYS A C 1
ATOM 564 O O . CYS A 1 76 ? -12.607 -4.196 3.573 1.00 94.12 76 CYS A O 1
ATOM 566 N N . ASP A 1 77 ? -11.454 -2.277 3.687 1.00 95.25 77 ASP A N 1
ATOM 567 C CA . ASP A 1 77 ? -11.276 -2.296 5.130 1.00 95.25 77 ASP A CA 1
ATOM 568 C C . ASP A 1 77 ? -11.665 -0.969 5.788 1.00 95.25 77 ASP A C 1
ATOM 570 O O . ASP A 1 77 ? -10.957 0.042 5.702 1.00 95.25 77 ASP A O 1
ATOM 574 N N . ARG A 1 78 ? -12.783 -1.010 6.524 1.00 95.06 78 ARG A N 1
ATOM 575 C CA . ARG A 1 78 ? -13.344 0.138 7.244 1.00 95.06 78 ARG A CA 1
ATOM 576 C C . ARG A 1 78 ? -12.393 0.731 8.284 1.00 95.06 78 ARG A C 1
ATOM 578 O O . ARG A 1 78 ? -12.472 1.928 8.552 1.00 95.06 78 ARG A O 1
ATOM 585 N N . PHE A 1 79 ? -11.470 -0.064 8.828 1.00 96.00 79 PHE A N 1
ATOM 586 C CA . PHE A 1 79 ? -10.519 0.389 9.843 1.00 96.00 79 PHE A CA 1
ATOM 587 C C . PHE A 1 79 ? -9.282 1.071 9.249 1.00 96.00 79 PHE A C 1
ATOM 589 O O . PHE A 1 79 ? -8.432 1.562 9.987 1.00 96.00 79 PHE A O 1
ATOM 596 N N . THR A 1 80 ? -9.177 1.199 7.923 1.00 96.50 80 THR A N 1
ATOM 597 C CA . THR A 1 80 ? -7.978 1.771 7.289 1.00 96.50 80 THR A CA 1
ATOM 598 C C . THR A 1 80 ? -7.605 3.155 7.834 1.00 96.50 80 THR A C 1
ATOM 600 O O . THR A 1 80 ? -6.429 3.444 8.032 1.00 96.50 80 THR A O 1
ATOM 603 N N . SER A 1 81 ? -8.573 4.016 8.170 1.00 95.44 81 SER A N 1
ATOM 604 C CA . SER A 1 81 ? -8.282 5.361 8.702 1.00 95.44 81 SER A CA 1
ATOM 605 C C . SER A 1 81 ? -7.579 5.369 10.067 1.00 95.44 81 SER A C 1
ATOM 607 O O . SER A 1 81 ? -6.905 6.352 10.402 1.00 95.44 81 SER A O 1
ATOM 609 N N . ILE A 1 82 ? -7.710 4.292 10.846 1.00 95.94 82 ILE A N 1
ATOM 610 C CA . ILE A 1 82 ? -7.075 4.152 12.162 1.00 95.94 82 ILE A CA 1
ATOM 611 C C . ILE A 1 82 ? -5.706 3.466 12.089 1.00 95.94 82 ILE A C 1
ATOM 613 O O . ILE A 1 82 ? -5.062 3.289 13.123 1.00 95.94 82 ILE A O 1
ATOM 617 N N . TYR A 1 83 ? -5.234 3.114 10.888 1.00 95.62 83 TYR A N 1
ATOM 618 C CA . TYR A 1 83 ? -3.919 2.513 10.686 1.00 95.62 83 TYR A CA 1
ATOM 619 C C . TYR A 1 83 ? -2.788 3.532 10.780 1.00 95.62 83 TYR A C 1
ATOM 621 O O . TYR A 1 83 ? -2.963 4.747 10.635 1.00 95.62 83 TYR A O 1
ATOM 629 N N . CYS A 1 84 ? -1.582 3.030 10.995 1.00 93.69 84 CYS A N 1
ATOM 630 C CA . CYS A 1 84 ? -0.359 3.802 11.011 1.00 93.69 84 CYS A CA 1
ATOM 631 C C . CYS A 1 84 ? 0.715 3.106 10.183 1.00 93.69 84 CYS A C 1
ATOM 633 O O . CYS A 1 84 ? 0.902 1.900 10.288 1.00 93.69 84 CYS A O 1
ATOM 635 N N . ALA A 1 85 ? 1.456 3.897 9.414 1.00 91.56 85 ALA A N 1
ATOM 636 C CA . ALA A 1 85 ? 2.713 3.495 8.800 1.00 91.56 85 ALA A CA 1
ATOM 637 C C . ALA A 1 85 ? 3.851 4.107 9.641 1.00 91.56 85 ALA A C 1
ATOM 639 O O . ALA A 1 85 ? 4.235 5.262 9.391 1.00 91.56 85 ALA A O 1
ATOM 640 N N . PRO A 1 86 ? 4.293 3.421 10.716 1.00 81.12 86 PRO A N 1
ATOM 641 C CA . PRO A 1 86 ? 5.244 3.987 11.661 1.00 81.12 86 PRO A CA 1
ATOM 642 C C . PRO A 1 86 ? 6.600 4.223 10.992 1.00 81.12 86 PRO A C 1
ATOM 644 O O . PRO A 1 86 ? 7.128 3.368 10.290 1.00 81.12 86 PRO A O 1
ATOM 647 N N . GLU A 1 87 ? 7.167 5.397 11.245 1.00 75.44 87 GLU A N 1
ATOM 648 C CA . GLU A 1 87 ? 8.611 5.615 11.167 1.00 75.44 87 GLU A CA 1
ATOM 649 C C . GLU A 1 87 ? 9.183 5.272 12.544 1.00 75.44 87 GLU A C 1
ATOM 651 O O . GLU A 1 87 ? 8.538 5.543 13.563 1.00 75.44 87 GLU A O 1
ATOM 656 N N . SER A 1 88 ? 10.347 4.626 12.575 1.00 71.31 88 SER A N 1
ATOM 657 C CA . SER A 1 88 ? 10.968 4.112 13.797 1.00 71.31 88 SER A CA 1
ATOM 658 C C . SER A 1 88 ? 10.923 5.118 14.962 1.00 71.31 88 SER A C 1
ATOM 660 O O . SER A 1 88 ? 11.163 6.314 14.807 1.00 71.31 88 SER A O 1
ATOM 662 N N . GLY A 1 89 ? 10.584 4.621 16.156 1.00 64.44 89 GLY A N 1
ATOM 663 C CA . GLY A 1 89 ? 10.702 5.368 17.414 1.00 64.44 89 GLY A CA 1
ATOM 664 C C . GLY A 1 89 ? 9.599 6.385 17.737 1.00 64.44 89 GLY A C 1
ATOM 665 O O . GLY A 1 89 ? 9.640 6.970 18.818 1.00 64.44 89 GLY A O 1
ATOM 666 N N . ARG A 1 90 ? 8.597 6.603 16.873 1.00 70.88 90 ARG A N 1
ATOM 667 C CA . ARG A 1 90 ? 7.480 7.516 17.187 1.00 70.88 90 ARG A CA 1
ATOM 668 C C . ARG A 1 90 ? 6.299 6.776 17.806 1.00 70.88 90 ARG A C 1
ATOM 670 O O . ARG A 1 90 ? 5.698 5.912 17.170 1.00 70.88 90 ARG A O 1
ATOM 677 N N . SER A 1 91 ? 5.931 7.155 19.029 1.00 75.50 91 SER A N 1
ATOM 678 C CA . SER A 1 91 ? 4.688 6.687 19.639 1.00 75.50 91 SER A CA 1
ATOM 679 C C . SER A 1 91 ? 3.483 7.234 18.868 1.00 75.50 91 SER A C 1
ATOM 681 O O . SER A 1 91 ? 3.462 8.371 18.393 1.00 75.50 91 SER A O 1
ATOM 683 N N . THR A 1 92 ? 2.472 6.390 18.702 1.00 85.19 92 THR A N 1
ATOM 684 C CA . THR A 1 92 ? 1.246 6.711 17.974 1.00 85.19 92 THR A CA 1
ATOM 685 C C . THR A 1 92 ? 0.067 6.055 18.675 1.00 85.19 92 THR A C 1
ATOM 687 O O . THR A 1 92 ? 0.181 4.944 19.185 1.00 85.19 92 THR A O 1
ATOM 690 N N . ARG A 1 93 ? -1.079 6.744 18.703 1.00 89.25 93 ARG A N 1
ATOM 691 C CA . ARG A 1 93 ? -2.342 6.180 19.212 1.00 89.25 93 ARG A CA 1
ATOM 692 C C . ARG A 1 93 ? -3.036 5.254 18.204 1.00 89.25 93 ARG A C 1
ATOM 694 O O . ARG A 1 93 ? -3.997 4.579 18.561 1.00 89.25 93 ARG A O 1
ATOM 701 N N . TYR A 1 94 ? -2.581 5.288 16.952 1.00 92.88 94 TYR A N 1
ATOM 702 C CA . TYR A 1 94 ? -3.130 4.549 15.817 1.00 92.88 94 TYR A CA 1
ATOM 703 C C . TYR A 1 94 ? -2.512 3.153 15.709 1.00 92.88 94 TYR A C 1
ATOM 705 O O . TYR A 1 94 ? -1.402 2.922 16.187 1.00 92.88 94 TYR A O 1
ATOM 713 N N . VAL A 1 95 ? -3.208 2.236 15.044 1.00 93.81 95 VAL A N 1
ATOM 714 C CA . VAL A 1 95 ? -2.814 0.825 14.966 1.00 93.81 95 VAL A CA 1
ATOM 715 C C . VAL A 1 95 ? -1.697 0.647 13.930 1.00 93.81 95 VAL A C 1
ATOM 717 O O . VAL A 1 95 ? -1.911 0.956 12.757 1.00 93.81 95 VAL A O 1
ATOM 720 N N . PRO A 1 96 ? -0.497 0.179 14.306 1.00 93.88 96 PRO A N 1
ATOM 721 C CA . PRO A 1 96 ? 0.616 0.067 13.371 1.00 93.88 96 PRO A CA 1
ATOM 722 C C . PRO A 1 96 ? 0.404 -1.071 12.367 1.00 93.88 96 PRO A C 1
ATOM 724 O O . PRO A 1 96 ? 0.059 -2.193 12.732 1.00 93.88 96 PRO A O 1
ATOM 727 N N . MET A 1 97 ? 0.673 -0.789 11.094 1.00 94.44 97 MET A N 1
ATOM 728 C CA . MET A 1 97 ? 0.856 -1.814 10.070 1.00 94.44 97 MET A CA 1
ATOM 729 C C . MET A 1 97 ? 2.194 -2.524 10.288 1.00 94.44 97 MET A C 1
ATOM 731 O O . MET A 1 97 ? 3.180 -1.907 10.702 1.00 94.44 97 MET A O 1
ATOM 735 N N . LYS A 1 98 ? 2.235 -3.830 10.007 1.00 92.75 98 LYS A N 1
ATOM 736 C CA . LYS A 1 98 ? 3.449 -4.635 10.179 1.00 92.75 98 LYS A CA 1
ATOM 737 C C . LYS A 1 98 ? 4.531 -4.198 9.177 1.00 92.75 98 LYS A C 1
ATOM 739 O O . LYS A 1 98 ? 4.199 -4.017 8.008 1.00 92.75 98 LYS A O 1
ATOM 744 N N . PRO A 1 99 ? 5.817 -4.121 9.572 1.00 92.44 99 PRO A N 1
ATOM 745 C CA . PRO A 1 99 ? 6.911 -3.776 8.656 1.00 92.44 99 PRO A CA 1
ATOM 746 C C . PRO A 1 99 ? 6.959 -4.655 7.401 1.00 92.44 99 PRO A C 1
ATOM 748 O O . PRO A 1 99 ? 7.154 -4.144 6.303 1.00 92.44 99 PRO A O 1
ATOM 751 N N . GLY A 1 100 ? 6.675 -5.955 7.554 1.00 94.75 100 GLY A N 1
ATOM 752 C CA . GLY A 1 100 ? 6.640 -6.907 6.442 1.00 94.75 100 GLY A CA 1
ATOM 753 C C . GLY A 1 100 ? 5.655 -6.534 5.331 1.00 94.75 100 GLY A C 1
ATOM 754 O O . GLY A 1 100 ? 5.912 -6.863 4.181 1.00 94.75 100 GLY A O 1
ATOM 755 N N . PHE A 1 101 ? 4.581 -5.790 5.630 1.00 96.38 101 PHE A N 1
ATOM 756 C CA . PHE A 1 101 ? 3.676 -5.272 4.599 1.00 96.38 101 PHE A CA 1
ATOM 757 C C . PHE A 1 101 ? 4.404 -4.339 3.630 1.00 96.38 101 PHE A C 1
ATOM 759 O O . PHE A 1 101 ? 4.260 -4.476 2.422 1.00 96.38 101 PHE A O 1
ATOM 766 N N . PHE A 1 102 ? 5.217 -3.415 4.145 1.00 96.00 102 PHE A N 1
ATOM 767 C CA . PHE A 1 102 ? 5.935 -2.445 3.316 1.00 96.00 102 PHE A CA 1
ATOM 768 C C . PHE A 1 102 ? 7.082 -3.095 2.543 1.00 96.00 102 PHE A C 1
ATOM 770 O O . PHE A 1 102 ? 7.323 -2.727 1.397 1.00 96.00 102 PHE A O 1
ATOM 777 N N . THR A 1 103 ? 7.755 -4.084 3.139 1.00 95.81 103 THR A N 1
ATOM 778 C CA . THR A 1 103 ? 8.771 -4.892 2.449 1.00 95.81 103 THR A CA 1
ATOM 779 C C . THR A 1 103 ? 8.162 -5.690 1.299 1.00 95.81 103 THR A C 1
ATOM 781 O O . THR A 1 103 ? 8.690 -5.653 0.191 1.00 95.81 103 THR A O 1
ATOM 784 N N . HIS A 1 104 ? 7.032 -6.360 1.537 1.00 97.50 104 HIS A N 1
ATOM 785 C CA . HIS A 1 104 ? 6.326 -7.118 0.504 1.00 97.50 104 HIS A CA 1
ATOM 786 C C . HIS A 1 104 ? 5.803 -6.205 -0.606 1.00 97.50 104 HIS A C 1
ATOM 788 O O . HIS A 1 104 ? 5.991 -6.480 -1.785 1.00 97.50 104 HIS A O 1
ATOM 794 N N . PHE A 1 105 ? 5.236 -5.052 -0.242 1.00 97.19 105 PHE A N 1
ATOM 795 C CA . PHE A 1 105 ? 4.775 -4.075 -1.223 1.00 97.19 105 PHE A CA 1
ATOM 796 C C . PHE A 1 105 ? 5.929 -3.532 -2.078 1.00 97.19 105 PHE A C 1
ATOM 798 O O . PHE A 1 105 ? 5.797 -3.434 -3.296 1.00 97.19 105 PHE A O 1
ATOM 805 N N . ALA A 1 106 ? 7.086 -3.249 -1.475 1.00 96.25 106 ALA A N 1
ATOM 806 C CA . ALA A 1 106 ? 8.281 -2.881 -2.229 1.00 96.25 106 ALA A CA 1
ATOM 807 C C . ALA A 1 106 ? 8.673 -3.974 -3.225 1.00 96.25 106 ALA A C 1
ATOM 809 O O . ALA A 1 106 ? 8.916 -3.665 -4.384 1.00 96.25 106 ALA A O 1
ATOM 810 N N . TYR A 1 107 ? 8.667 -5.238 -2.799 1.00 96.12 107 TYR A N 1
ATOM 811 C CA . TYR A 1 107 ? 9.030 -6.364 -3.654 1.00 96.12 107 TYR A CA 1
ATOM 812 C C . TYR A 1 107 ? 8.086 -6.530 -4.854 1.00 96.12 107 TYR A C 1
ATOM 814 O O . TYR A 1 107 ? 8.555 -6.602 -5.989 1.00 96.12 107 TYR A O 1
ATOM 822 N N . VAL A 1 108 ? 6.769 -6.483 -4.627 1.00 96.88 108 VAL A N 1
ATOM 823 C CA . VAL A 1 108 ? 5.757 -6.545 -5.697 1.00 96.88 108 VAL A CA 1
ATOM 824 C C . VAL A 1 108 ? 5.926 -5.392 -6.692 1.00 96.88 108 VAL A C 1
ATOM 826 O O . VAL A 1 108 ? 5.851 -5.611 -7.898 1.00 96.88 108 VAL A O 1
ATOM 829 N N . LEU A 1 109 ? 6.195 -4.169 -6.217 1.00 95.69 109 LEU A N 1
ATOM 830 C CA . LEU A 1 109 ? 6.421 -3.021 -7.103 1.00 95.69 109 LEU A CA 1
ATOM 831 C C . LEU A 1 109 ? 7.750 -3.105 -7.859 1.00 95.69 109 LEU A C 1
ATOM 833 O O . LEU A 1 109 ? 7.798 -2.705 -9.017 1.00 95.69 109 LEU A O 1
ATOM 837 N N . THR A 1 110 ? 8.810 -3.625 -7.236 1.00 95.25 110 THR A N 1
ATOM 838 C CA . THR A 1 110 ? 10.099 -3.862 -7.901 1.00 95.25 110 THR A CA 1
ATOM 839 C C . THR A 1 110 ? 9.928 -4.814 -9.077 1.00 95.25 110 THR A C 1
ATOM 841 O O . THR A 1 110 ? 10.357 -4.488 -10.180 1.00 95.25 110 THR A O 1
ATOM 844 N N . VAL A 1 111 ? 9.259 -5.949 -8.863 1.00 95.12 111 VAL A N 1
ATOM 845 C CA . VAL A 1 111 ? 9.021 -6.937 -9.923 1.00 95.12 111 VAL A CA 1
ATOM 846 C C . VAL A 1 111 ? 8.060 -6.387 -10.974 1.00 95.12 111 VAL A C 1
ATOM 848 O O . VAL A 1 111 ? 8.360 -6.453 -12.161 1.00 95.12 111 VAL A O 1
ATOM 851 N N . GLY A 1 112 ? 6.950 -5.775 -10.554 1.00 94.88 112 GLY A N 1
ATOM 852 C CA . GLY A 1 112 ? 5.948 -5.253 -11.479 1.00 94.88 112 GLY A CA 1
ATOM 853 C C . GLY A 1 112 ? 6.448 -4.108 -12.359 1.00 94.88 112 GLY A C 1
ATOM 854 O O . GLY A 1 112 ? 6.077 -4.032 -13.518 1.00 94.88 112 GLY A O 1
ATOM 855 N N . PHE A 1 113 ? 7.319 -3.227 -11.868 1.00 93.81 113 PHE A N 1
ATOM 856 C CA . PHE A 1 113 ? 7.907 -2.166 -12.699 1.00 93.81 113 PHE A CA 1
ATOM 857 C C . PHE A 1 113 ? 9.235 -2.561 -13.366 1.00 93.81 113 PHE A C 1
ATOM 859 O O . PHE A 1 113 ? 9.845 -1.712 -14.015 1.00 93.81 113 PHE A O 1
ATOM 866 N N . GLY A 1 114 ? 9.706 -3.803 -13.193 1.00 92.62 114 GLY A N 1
ATOM 867 C CA . GLY A 1 114 ? 11.000 -4.246 -13.723 1.00 92.62 114 GLY A CA 1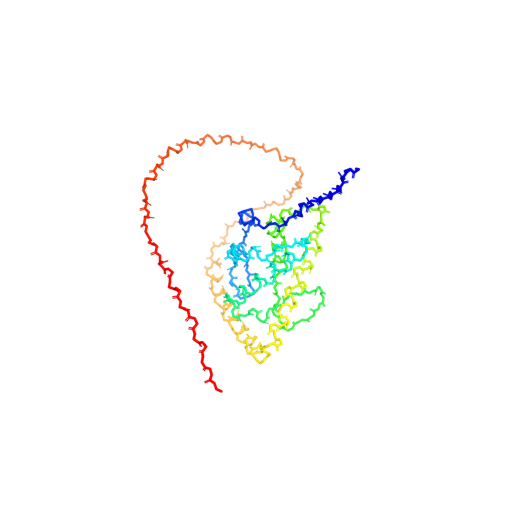
ATOM 868 C C . GLY A 1 114 ? 12.175 -3.408 -13.206 1.00 92.62 114 GLY A C 1
ATOM 869 O O . GLY A 1 114 ? 13.052 -3.021 -13.973 1.00 92.62 114 GLY A O 1
ATOM 870 N N . ILE A 1 115 ? 12.154 -3.044 -11.920 1.00 90.31 115 ILE A N 1
ATOM 871 C CA . ILE A 1 115 ? 13.166 -2.170 -11.318 1.00 90.31 115 ILE A CA 1
ATOM 872 C C . ILE A 1 115 ? 14.386 -3.004 -10.947 1.00 90.31 115 ILE A C 1
ATOM 874 O O . ILE A 1 115 ? 14.323 -3.833 -10.040 1.00 90.31 115 ILE A O 1
ATOM 878 N N . ASP A 1 116 ? 15.515 -2.721 -11.584 1.00 85.38 116 ASP A N 1
ATOM 879 C CA . ASP A 1 116 ? 16.789 -3.303 -11.181 1.00 85.38 116 ASP A CA 1
ATOM 880 C C . ASP A 1 116 ? 17.285 -2.709 -9.853 1.00 85.38 116 ASP A C 1
ATOM 882 O O . ASP A 1 116 ? 17.116 -1.518 -9.566 1.00 85.38 116 ASP A O 1
ATOM 886 N N . ASP A 1 117 ? 17.997 -3.526 -9.069 1.00 76.62 117 ASP A N 1
ATOM 887 C CA . ASP A 1 117 ? 18.603 -3.120 -7.788 1.00 76.62 117 ASP A CA 1
ATOM 888 C C . ASP A 1 117 ? 19.633 -1.973 -7.941 1.00 76.62 117 ASP A C 1
ATOM 890 O O . ASP A 1 117 ? 20.024 -1.342 -6.956 1.00 76.62 117 ASP A O 1
ATOM 894 N N . THR A 1 118 ? 20.056 -1.669 -9.173 1.00 75.69 118 THR A N 1
ATOM 895 C CA . THR A 1 118 ? 20.944 -0.549 -9.520 1.00 75.69 118 THR A CA 1
ATOM 896 C C . THR A 1 118 ? 20.221 0.797 -9.609 1.00 75.69 118 THR A C 1
ATOM 898 O O . THR A 1 118 ? 20.854 1.834 -9.409 1.00 75.69 118 THR A O 1
ATOM 901 N N . VAL A 1 119 ? 18.913 0.799 -9.897 1.00 74.06 119 VAL A N 1
ATOM 902 C CA . VAL A 1 119 ? 18.131 2.016 -10.172 1.00 74.06 119 VAL A CA 1
ATOM 903 C C . VAL A 1 119 ? 17.563 2.598 -8.881 1.00 74.06 119 VAL A C 1
ATOM 905 O O . VAL A 1 119 ? 17.669 3.801 -8.642 1.00 74.06 119 VAL A O 1
ATOM 908 N N . ILE A 1 120 ? 16.986 1.754 -8.020 1.00 80.19 120 ILE A N 1
ATOM 909 C CA . ILE A 1 120 ? 16.412 2.178 -6.739 1.00 80.19 120 ILE A CA 1
ATOM 910 C C . ILE A 1 120 ? 16.833 1.204 -5.642 1.00 80.19 120 ILE A C 1
ATOM 912 O O . ILE A 1 120 ? 16.498 0.024 -5.663 1.00 80.19 120 ILE A O 1
ATOM 916 N N . ASN A 1 121 ? 17.495 1.728 -4.609 1.00 87.94 121 ASN A N 1
ATOM 917 C CA . ASN A 1 121 ? 17.783 0.957 -3.404 1.00 87.94 121 ASN A CA 1
ATOM 918 C C . ASN A 1 121 ? 16.467 0.536 -2.720 1.00 87.94 121 ASN A C 1
ATOM 920 O O . ASN A 1 121 ? 15.653 1.388 -2.351 1.00 87.94 121 ASN A O 1
ATOM 924 N N . LYS A 1 122 ? 16.292 -0.769 -2.476 1.00 88.50 122 LYS A N 1
ATOM 925 C CA . LYS A 1 122 ? 15.128 -1.357 -1.783 1.00 88.50 122 LYS A CA 1
ATOM 926 C C . LYS A 1 122 ? 14.775 -0.660 -0.463 1.00 88.50 122 LYS A C 1
ATOM 928 O O . LYS A 1 122 ? 13.601 -0.469 -0.160 1.00 88.50 122 LYS A O 1
ATOM 933 N N . THR A 1 123 ? 15.767 -0.216 0.306 1.00 90.94 123 THR A N 1
ATOM 934 C CA . THR A 1 123 ? 15.555 0.526 1.563 1.00 90.94 123 THR A CA 1
ATOM 935 C C . THR A 1 123 ? 14.902 1.884 1.308 1.00 90.94 123 THR A C 1
ATOM 937 O O . THR A 1 123 ? 13.959 2.268 2.004 1.00 90.94 123 THR A O 1
ATOM 940 N N . SER A 1 124 ? 15.367 2.599 0.281 1.00 91.31 124 SER A N 1
ATOM 941 C CA . SER A 1 124 ? 14.773 3.868 -0.146 1.00 91.31 124 SER A CA 1
ATOM 942 C C . SER A 1 124 ? 13.349 3.658 -0.651 1.00 91.31 124 SER A C 1
ATOM 944 O O . SER A 1 124 ? 12.462 4.425 -0.289 1.00 91.31 124 SER A O 1
ATOM 946 N N . LEU A 1 125 ? 13.103 2.579 -1.402 1.00 93.69 125 LEU A N 1
ATOM 947 C CA . LEU A 1 125 ? 11.769 2.223 -1.881 1.00 93.69 125 LEU A CA 1
ATOM 948 C C . LEU A 1 125 ? 10.792 1.965 -0.725 1.00 93.69 125 LEU A C 1
ATOM 950 O O . LEU A 1 125 ? 9.713 2.555 -0.690 1.00 93.69 125 LEU A O 1
ATOM 954 N N . ILE A 1 126 ? 11.183 1.151 0.261 1.00 94.56 126 ILE A N 1
ATOM 955 C CA . ILE A 1 126 ? 10.371 0.891 1.462 1.00 94.56 126 ILE A CA 1
ATOM 956 C C . ILE A 1 126 ? 10.064 2.201 2.197 1.00 94.56 126 ILE A C 1
ATOM 958 O O . ILE A 1 126 ? 8.922 2.424 2.612 1.00 94.56 126 ILE A O 1
ATOM 962 N N . SER A 1 127 ? 11.054 3.088 2.334 1.00 93.75 127 SER A N 1
ATOM 963 C CA . SER A 1 127 ? 10.870 4.405 2.954 1.00 93.75 127 SER A CA 1
ATOM 964 C C . SER A 1 127 ? 9.848 5.255 2.192 1.00 93.75 127 SER A C 1
ATOM 966 O O . SER A 1 127 ? 8.907 5.777 2.799 1.00 93.75 127 SER A O 1
ATOM 968 N N . THR A 1 128 ? 9.957 5.317 0.861 1.00 94.56 128 THR A N 1
ATOM 969 C CA . THR A 1 128 ? 9.005 6.019 -0.012 1.00 94.56 128 THR A CA 1
ATOM 970 C C . THR A 1 128 ? 7.593 5.461 0.143 1.00 94.56 128 THR A C 1
ATOM 972 O O . THR A 1 128 ? 6.663 6.222 0.406 1.00 94.56 128 THR A O 1
ATOM 975 N N . ILE A 1 129 ? 7.416 4.139 0.077 1.00 96.25 129 ILE A N 1
ATOM 976 C CA . ILE A 1 129 ? 6.103 3.492 0.235 1.00 96.25 129 ILE A CA 1
ATOM 977 C C . ILE A 1 129 ? 5.515 3.800 1.617 1.00 96.25 129 ILE A C 1
ATOM 979 O O . ILE A 1 129 ? 4.345 4.179 1.731 1.00 96.25 129 ILE A O 1
ATOM 983 N N . THR A 1 130 ? 6.326 3.690 2.671 1.00 95.75 130 THR A N 1
ATOM 984 C CA . THR A 1 130 ? 5.902 3.957 4.053 1.00 95.75 130 THR A CA 1
ATOM 985 C C . THR A 1 130 ? 5.477 5.418 4.223 1.00 95.75 130 THR A C 1
ATOM 987 O O . THR A 1 130 ? 4.409 5.693 4.778 1.00 95.75 130 THR A O 1
ATOM 990 N N . SER A 1 131 ? 6.273 6.362 3.713 1.00 95.31 131 SER A N 1
ATOM 991 C CA . SER A 1 131 ? 5.993 7.801 3.764 1.00 95.31 131 SER A CA 1
ATOM 992 C C . SER A 1 131 ? 4.726 8.164 2.983 1.00 95.31 131 SER A C 1
ATOM 994 O O . SER A 1 131 ? 3.833 8.835 3.512 1.00 95.31 131 SER A O 1
ATOM 996 N N . THR A 1 132 ? 4.581 7.649 1.761 1.00 97.25 132 THR A N 1
ATOM 997 C CA . THR A 1 132 ? 3.403 7.872 0.911 1.00 97.25 132 THR A CA 1
ATOM 998 C C . THR A 1 132 ? 2.137 7.313 1.556 1.00 97.25 132 THR A C 1
ATOM 1000 O O . THR A 1 132 ? 1.136 8.029 1.667 1.00 97.25 132 THR A O 1
ATOM 1003 N N . THR A 1 133 ? 2.197 6.094 2.099 1.00 97.19 133 THR A N 1
ATOM 1004 C CA . THR A 1 133 ? 1.083 5.481 2.843 1.00 97.19 133 THR A CA 1
ATOM 1005 C C . THR A 1 133 ? 0.721 6.312 4.074 1.00 97.19 133 THR A C 1
ATOM 1007 O O . THR A 1 133 ? -0.450 6.604 4.325 1.00 97.19 133 THR A O 1
ATOM 1010 N N . ARG A 1 134 ? 1.713 6.782 4.838 1.00 95.56 134 ARG A N 1
ATOM 1011 C CA . ARG A 1 134 ? 1.475 7.645 6.004 1.00 95.56 134 ARG A CA 1
ATOM 1012 C C . ARG A 1 134 ? 0.780 8.945 5.622 1.00 95.56 134 ARG A C 1
ATOM 1014 O O . ARG A 1 134 ? -0.159 9.364 6.302 1.00 95.56 134 ARG A O 1
ATOM 1021 N N . ASN A 1 135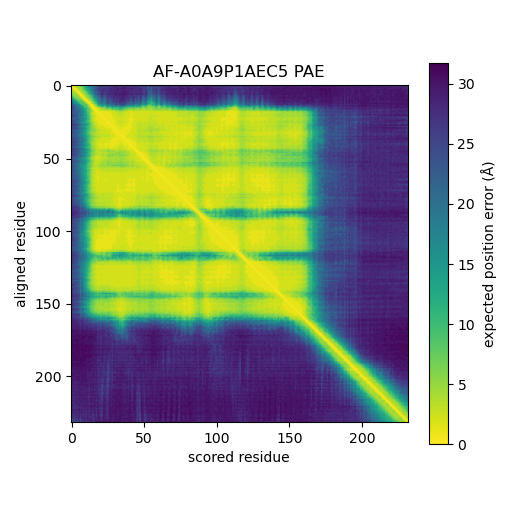 ? 1.234 9.583 4.547 1.00 96.12 135 ASN A N 1
ATOM 1022 C CA . ASN A 1 135 ? 0.652 10.820 4.039 1.00 96.12 135 ASN A CA 1
ATOM 1023 C C . ASN A 1 135 ? -0.799 10.610 3.598 1.00 96.12 135 ASN A C 1
ATOM 1025 O O . ASN A 1 135 ? -1.664 11.421 3.944 1.00 96.12 135 ASN A O 1
ATOM 1029 N N . PHE A 1 136 ? -1.082 9.500 2.917 1.00 96.94 136 PHE A N 1
ATOM 1030 C CA . PHE A 1 136 ? -2.437 9.081 2.575 1.00 96.94 136 PHE A CA 1
ATOM 1031 C C . PHE A 1 136 ? -3.321 8.924 3.826 1.00 96.94 136 PHE A C 1
ATOM 1033 O O . PHE A 1 136 ? -4.358 9.585 3.933 1.00 96.94 136 PHE A O 1
ATOM 1040 N N . LEU A 1 137 ? -2.872 8.155 4.822 1.00 95.88 137 LEU A N 1
ATOM 1041 C CA . LEU A 1 137 ? -3.605 7.925 6.073 1.00 95.88 137 LEU A CA 1
ATOM 1042 C C . LEU A 1 137 ? -3.853 9.227 6.852 1.00 95.88 137 LEU A C 1
ATOM 1044 O O . LEU A 1 137 ? -4.948 9.466 7.362 1.00 95.88 137 LEU A O 1
ATOM 1048 N N . ASN A 1 138 ? -2.859 10.117 6.906 1.00 94.50 138 ASN A N 1
ATOM 1049 C CA . ASN A 1 138 ? -3.001 11.434 7.527 1.00 94.50 138 ASN A CA 1
ATOM 1050 C C . ASN A 1 138 ? -4.067 12.287 6.826 1.00 94.50 138 ASN A C 1
ATOM 1052 O O . ASN A 1 138 ? -4.869 12.939 7.497 1.00 94.50 138 ASN A O 1
ATOM 1056 N N . ARG A 1 139 ? -4.106 12.279 5.487 1.00 95.12 139 ARG A N 1
ATOM 1057 C CA . ARG A 1 139 ? -5.138 12.984 4.711 1.00 95.12 139 ARG A CA 1
ATOM 1058 C C . ARG A 1 139 ? -6.523 12.381 4.940 1.00 95.12 139 ARG A C 1
ATOM 1060 O O . ARG A 1 139 ? -7.476 13.141 5.100 1.00 95.12 139 ARG A O 1
ATOM 1067 N N . MET A 1 140 ? -6.637 11.053 5.006 1.00 93.81 140 MET A N 1
ATOM 1068 C CA . MET A 1 140 ? -7.899 10.381 5.335 1.00 93.81 140 MET A CA 1
ATOM 1069 C C . MET A 1 140 ? -8.426 10.799 6.708 1.00 93.81 140 MET A C 1
ATOM 1071 O O . MET A 1 140 ? -9.593 11.171 6.824 1.00 93.81 140 MET A O 1
ATOM 1075 N N . ARG A 1 141 ? -7.563 10.801 7.731 1.00 93.94 141 ARG A N 1
ATOM 1076 C CA . ARG A 1 141 ? -7.942 11.199 9.093 1.00 93.94 141 ARG A CA 1
ATOM 1077 C C . ARG A 1 141 ? -8.427 12.637 9.169 1.00 93.94 141 ARG A C 1
ATOM 1079 O O . ARG A 1 141 ? -9.486 12.882 9.731 1.00 93.94 141 ARG A O 1
ATOM 1086 N N . LYS A 1 142 ? -7.715 13.571 8.528 1.00 92.44 142 LYS A N 1
ATOM 1087 C CA . LYS A 1 142 ? -8.122 14.986 8.484 1.00 92.44 142 LYS A CA 1
ATOM 1088 C C . LYS A 1 142 ? -9.535 15.180 7.924 1.00 92.44 142 LYS A C 1
ATOM 1090 O O . LYS A 1 142 ? -10.236 16.075 8.372 1.00 92.44 142 LYS A O 1
ATOM 1095 N N . LYS A 1 143 ? -9.960 14.339 6.974 1.00 90.62 143 LYS A N 1
ATOM 1096 C CA . LYS A 1 143 ? -11.306 14.397 6.380 1.00 90.62 143 LYS A CA 1
ATOM 1097 C C . LYS A 1 143 ? -12.399 13.764 7.251 1.00 90.62 143 LYS A C 1
ATOM 1099 O O . LYS A 1 143 ? -13.567 14.047 7.022 1.00 90.62 143 LYS A O 1
ATOM 1104 N N . LYS A 1 144 ? -12.048 12.892 8.205 1.00 87.75 144 LYS A N 1
ATOM 1105 C CA . LYS A 1 144 ? -12.994 12.061 8.976 1.00 87.75 144 LYS A CA 1
ATOM 1106 C C . LYS A 1 144 ? -12.671 12.025 10.477 1.00 87.75 144 LYS A C 1
ATOM 1108 O O . LYS A 1 144 ? -12.838 10.994 11.117 1.00 87.75 144 LYS A O 1
ATOM 1113 N N . GLN A 1 145 ? -12.180 13.127 11.044 1.00 84.56 145 GLN A N 1
ATOM 1114 C CA . GLN A 1 145 ? -11.579 13.131 12.384 1.00 84.56 145 GLN A CA 1
ATOM 1115 C C . GLN A 1 145 ? -12.516 12.611 13.489 1.00 84.56 145 GLN A C 1
ATOM 1117 O O . GLN A 1 145 ? -12.055 11.868 14.346 1.00 84.56 145 GLN A O 1
ATOM 1122 N N . GLN A 1 146 ? -13.808 12.954 13.449 1.00 83.00 146 GLN A N 1
ATOM 1123 C CA . GLN A 1 146 ? -14.796 12.481 14.432 1.00 83.00 146 GLN A CA 1
ATOM 1124 C C . GLN A 1 146 ? -14.980 10.954 14.371 1.00 83.00 146 GLN A C 1
ATOM 1126 O O . GLN A 1 146 ? -14.919 10.281 15.392 1.00 83.00 146 GLN A O 1
ATOM 1131 N N . VAL A 1 147 ? -15.076 10.399 13.160 1.00 91.25 147 VAL A N 1
ATOM 1132 C CA . VAL A 1 147 ? -15.265 8.957 12.920 1.00 91.25 147 VAL A CA 1
ATOM 1133 C C . VAL A 1 147 ? -14.038 8.138 13.344 1.00 91.25 147 VAL A C 1
ATOM 1135 O O . VAL A 1 147 ? -14.145 6.974 13.709 1.00 91.25 147 VAL A O 1
ATOM 1138 N N . VAL A 1 148 ? -12.840 8.728 13.303 1.00 92.62 148 VAL A N 1
ATOM 1139 C CA . VAL A 1 148 ? -11.582 8.031 13.626 1.00 92.62 148 VAL A CA 1
ATOM 1140 C C . VAL A 1 148 ? -11.519 7.602 15.091 1.00 92.62 148 VAL A C 1
ATOM 1142 O O . VAL A 1 148 ? -11.019 6.513 15.371 1.00 92.62 148 VAL A O 1
ATOM 1145 N N . ASP A 1 149 ? -11.987 8.439 16.017 1.00 91.00 149 ASP A N 1
ATOM 1146 C CA . ASP A 1 149 ? -11.925 8.124 17.448 1.00 91.00 149 ASP A CA 1
ATOM 1147 C C . ASP A 1 149 ? -12.957 7.039 17.820 1.00 91.00 149 ASP A C 1
ATOM 1149 O O . ASP A 1 149 ? -12.634 6.130 18.585 1.00 91.00 149 ASP A O 1
ATOM 1153 N N . GLU A 1 150 ? -14.141 7.061 17.198 1.00 94.06 150 GLU A N 1
ATOM 1154 C CA . GLU A 1 150 ? -15.159 6.006 17.320 1.00 94.06 150 GLU A CA 1
ATOM 1155 C C . GLU A 1 150 ? -14.651 4.664 16.772 1.00 94.06 150 GLU A C 1
ATOM 1157 O O . GLU A 1 150 ? -14.693 3.653 17.473 1.00 94.06 150 GLU A O 1
ATOM 1162 N N . LEU A 1 151 ? -14.067 4.664 15.567 1.00 95.00 151 LEU A N 1
ATOM 1163 C CA . LEU A 1 151 ? -13.479 3.462 14.963 1.00 95.00 151 LEU A CA 1
ATOM 1164 C C . LEU A 1 151 ? -12.330 2.887 15.800 1.00 95.00 151 LEU A C 1
ATOM 1166 O O . LEU A 1 151 ? -12.149 1.673 15.837 1.00 95.00 151 LEU A O 1
ATOM 1170 N N . LEU A 1 152 ? -11.532 3.733 16.463 1.00 93.88 152 LEU A N 1
ATOM 1171 C CA . LEU A 1 152 ? -10.470 3.275 17.364 1.00 93.88 152 LEU A CA 1
ATOM 1172 C C . LEU A 1 152 ? -11.034 2.549 18.588 1.00 93.88 152 LEU A C 1
ATOM 1174 O O . LEU A 1 152 ? -10.427 1.574 19.035 1.00 93.88 152 LEU A O 1
ATOM 1178 N N . ALA A 1 153 ? -12.146 3.032 19.146 1.00 93.12 153 ALA A N 1
ATOM 1179 C CA . ALA A 1 153 ? -12.818 2.374 20.259 1.00 93.12 153 ALA A CA 1
ATOM 1180 C C . ALA A 1 153 ? -13.428 1.038 19.810 1.00 93.12 153 ALA A C 1
ATOM 1182 O O . ALA A 1 153 ? -13.134 0.008 20.413 1.00 93.12 153 ALA A O 1
ATOM 1183 N N . GLU A 1 154 ? -14.172 1.043 18.700 1.00 94.94 154 GLU A N 1
ATOM 1184 C CA . GLU A 1 154 ? -14.787 -0.156 18.116 1.00 94.94 154 GLU A CA 1
ATOM 1185 C C . GLU A 1 154 ? -13.743 -1.241 17.813 1.00 94.94 154 GLU A C 1
ATOM 1187 O O . GLU A 1 154 ? -13.881 -2.383 18.244 1.00 94.94 154 GLU A O 1
ATOM 1192 N N . PHE A 1 155 ? -12.634 -0.872 17.167 1.00 94.69 155 PHE A N 1
ATOM 1193 C CA . PHE A 1 155 ? -11.555 -1.804 16.841 1.00 94.69 155 PHE A CA 1
ATOM 1194 C C . PHE A 1 155 ? -10.951 -2.485 18.078 1.00 94.69 155 PHE A C 1
ATOM 1196 O O . PHE A 1 155 ? -10.592 -3.664 18.040 1.00 94.69 155 PHE A O 1
ATOM 1203 N N . ARG A 1 156 ? -10.800 -1.749 19.186 1.00 91.38 156 ARG A N 1
ATOM 1204 C CA . ARG A 1 156 ? -10.249 -2.297 20.437 1.00 91.38 156 ARG A CA 1
ATOM 1205 C C . ARG A 1 156 ? -11.197 -3.298 21.085 1.00 91.38 156 ARG A C 1
ATOM 1207 O O . ARG A 1 156 ? -10.722 -4.294 21.621 1.00 91.38 156 ARG A O 1
ATOM 1214 N N . GLU A 1 157 ? -12.500 -3.052 21.014 1.00 91.44 157 GLU A N 1
ATOM 1215 C CA . GLU A 1 157 ? -13.505 -3.996 21.505 1.00 91.44 157 GLU A CA 1
ATOM 1216 C C . GLU A 1 157 ? -13.547 -5.260 20.632 1.00 91.44 157 GLU A C 1
ATOM 1218 O O . GLU A 1 157 ? -13.462 -6.370 21.158 1.00 91.44 157 GLU A O 1
ATOM 1223 N N . GLU A 1 158 ? -13.552 -5.121 19.301 1.00 89.25 158 GLU A N 1
ATOM 1224 C CA . GLU A 1 158 ? -13.539 -6.273 18.383 1.00 89.25 158 GLU A CA 1
ATOM 1225 C C . GLU A 1 158 ? -12.300 -7.154 18.556 1.00 89.25 158 GLU A C 1
ATOM 1227 O O . GLU A 1 158 ? -12.393 -8.378 18.650 1.00 89.25 158 GLU A O 1
ATOM 1232 N N . THR A 1 159 ? -11.120 -6.541 18.642 1.00 84.75 159 THR A N 1
ATOM 1233 C CA . THR A 1 159 ? -9.868 -7.293 18.812 1.00 84.75 159 THR A CA 1
ATOM 1234 C C . THR A 1 159 ? -9.749 -7.952 20.183 1.00 84.75 159 THR A C 1
ATOM 1236 O O . THR A 1 159 ? -9.074 -8.975 20.307 1.00 84.75 159 THR A O 1
ATOM 1239 N N . LYS A 1 160 ? -10.403 -7.407 21.214 1.00 82.94 160 LYS A N 1
ATOM 1240 C CA . LYS A 1 160 ? -10.466 -8.020 22.544 1.00 82.94 160 LYS A CA 1
ATOM 1241 C C . LYS A 1 160 ? -11.380 -9.246 22.553 1.00 82.94 160 LYS A C 1
ATOM 1243 O O . LYS A 1 160 ? -10.992 -10.264 23.119 1.00 82.94 160 LYS A O 1
ATOM 1248 N N . ASN A 1 161 ? -12.536 -9.163 21.895 1.00 75.12 161 ASN A N 1
ATOM 1249 C CA . ASN A 1 161 ? -13.484 -10.275 21.804 1.00 75.12 161 ASN A CA 1
ATOM 1250 C C . ASN A 1 161 ? -12.903 -11.442 20.995 1.00 75.12 161 ASN A C 1
ATOM 1252 O O . ASN A 1 161 ? -12.923 -12.572 21.465 1.00 75.12 161 ASN A O 1
ATOM 1256 N N . ASN A 1 162 ? -12.259 -11.161 19.858 1.00 67.44 162 ASN A N 1
ATOM 1257 C CA . ASN A 1 162 ? -11.654 -12.207 19.025 1.00 67.44 162 ASN A CA 1
ATOM 1258 C C . ASN A 1 162 ? -10.472 -12.925 19.708 1.00 67.44 162 ASN A C 1
ATOM 1260 O O . ASN A 1 162 ? -10.211 -14.087 19.422 1.00 67.44 162 ASN A O 1
ATOM 1264 N N . ARG A 1 163 ? -9.757 -12.260 20.629 1.00 57.81 163 ARG A N 1
ATOM 1265 C CA . ARG A 1 163 ? -8.697 -12.905 21.429 1.00 57.81 163 ARG A CA 1
ATOM 1266 C C . ARG A 1 163 ? -9.242 -13.852 22.497 1.00 57.81 163 ARG A C 1
ATOM 1268 O O . ARG A 1 163 ? -8.571 -14.822 22.825 1.00 57.81 163 ARG A O 1
ATOM 1275 N N . ALA A 1 164 ? -10.430 -13.577 23.034 1.00 53.53 164 ALA A N 1
ATOM 1276 C CA . ALA A 1 164 ? -11.044 -14.427 24.053 1.00 53.53 164 ALA A CA 1
ATOM 1277 C C . ALA A 1 164 ? -11.484 -15.793 23.490 1.00 53.53 164 ALA A C 1
ATOM 1279 O O . ALA A 1 164 ? -11.498 -16.777 24.229 1.00 53.53 164 ALA A O 1
ATOM 1280 N N . ASP A 1 165 ? -11.783 -15.864 22.190 1.00 50.84 165 ASP A N 1
ATOM 1281 C CA . ASP A 1 165 ? -12.176 -17.104 21.516 1.00 50.84 165 ASP A CA 1
ATOM 1282 C C . ASP A 1 165 ? -10.971 -17.977 21.106 1.00 50.84 165 ASP A C 1
ATOM 1284 O O . ASP A 1 165 ? -11.050 -19.206 21.202 1.00 50.84 165 ASP A O 1
ATOM 1288 N N . ASP A 1 166 ? -9.831 -17.373 20.743 1.00 49.09 166 ASP A N 1
ATOM 1289 C CA . ASP A 1 166 ? -8.586 -18.104 20.430 1.00 49.09 166 ASP A CA 1
ATOM 1290 C C . ASP A 1 166 ? -7.978 -18.779 21.678 1.00 49.09 166 ASP A C 1
ATOM 1292 O O . ASP A 1 166 ? -7.568 -19.943 21.625 1.00 49.09 166 ASP A O 1
ATOM 1296 N N . ASP A 1 167 ? -8.014 -18.114 22.841 1.00 49.41 167 ASP A N 1
ATOM 1297 C CA . ASP A 1 167 ? -7.557 -18.700 24.115 1.00 49.41 167 ASP A CA 1
ATOM 1298 C C . ASP A 1 167 ? -8.425 -19.901 24.557 1.00 49.41 167 ASP A C 1
ATOM 1300 O O . ASP A 1 167 ? -7.970 -20.768 25.314 1.00 49.41 167 ASP A O 1
ATOM 1304 N N . ASN A 1 168 ? -9.665 -20.003 24.063 1.00 42.41 168 ASN A N 1
ATOM 1305 C CA . ASN A 1 168 ? -10.544 -21.141 24.330 1.00 42.41 168 ASN A CA 1
ATOM 1306 C C . ASN A 1 168 ? -10.256 -22.344 23.407 1.00 42.41 168 ASN A C 1
ATOM 1308 O O . ASN A 1 168 ? -10.476 -23.484 23.809 1.00 42.41 168 ASN A O 1
ATOM 1312 N N . HIS A 1 169 ? -9.701 -22.129 22.206 1.00 41.25 169 HIS A N 1
ATOM 1313 C CA . HIS A 1 169 ? -9.243 -23.218 21.327 1.00 41.25 169 HIS A CA 1
ATOM 1314 C C . HIS A 1 169 ? -7.860 -23.759 21.709 1.00 41.25 169 HIS A C 1
ATOM 1316 O O . HIS A 1 169 ? -7.567 -24.931 21.461 1.00 41.25 169 HIS A O 1
ATOM 1322 N N . GLN A 1 170 ? -7.026 -22.961 22.380 1.00 38.31 170 GLN A N 1
ATOM 1323 C CA . GLN A 1 170 ? -5.695 -23.405 22.804 1.00 38.31 170 GLN A CA 1
ATOM 1324 C C . GLN A 1 170 ? -5.701 -24.229 24.107 1.00 38.31 170 GLN A C 1
ATOM 1326 O O . GLN A 1 170 ? -4.725 -24.915 24.410 1.00 38.31 170 GLN A O 1
ATOM 1331 N N . ARG A 1 171 ? -6.820 -24.249 24.850 1.00 37.62 171 ARG A N 1
ATOM 1332 C CA . ARG A 1 171 ? -7.006 -25.099 26.044 1.00 37.62 171 ARG A CA 1
ATOM 1333 C C . ARG A 1 171 ? -7.442 -26.539 25.758 1.00 37.62 171 ARG A C 1
ATOM 1335 O O . ARG A 1 171 ? -7.373 -27.358 26.668 1.00 37.62 171 ARG A O 1
ATOM 1342 N N . VAL A 1 172 ? -7.856 -26.867 24.533 1.00 39.72 172 VAL A N 1
ATOM 1343 C CA . VAL A 1 172 ? -8.380 -28.209 24.199 1.00 39.72 172 VAL A CA 1
ATOM 1344 C C . VAL A 1 172 ? -7.280 -29.179 23.726 1.00 39.72 172 VAL A C 1
ATOM 1346 O O . VAL A 1 172 ? -7.514 -30.378 23.662 1.00 39.72 172 VAL A O 1
ATOM 1349 N N . TYR A 1 173 ? -6.050 -28.706 23.488 1.00 41.25 173 TYR A N 1
ATOM 1350 C CA . TYR A 1 173 ? -4.944 -29.537 22.979 1.00 41.25 173 TYR A CA 1
ATOM 1351 C C . TYR A 1 173 ? -3.707 -29.586 23.889 1.00 41.25 173 TYR A C 1
ATOM 1353 O O . TYR A 1 173 ? -2.585 -29.705 23.403 1.00 41.25 173 TYR A O 1
ATOM 1361 N N . VAL A 1 174 ? -3.879 -29.509 25.213 1.00 41.81 174 VAL A N 1
ATOM 1362 C CA . VAL A 1 174 ? -2.782 -29.779 26.162 1.00 41.81 174 VAL A CA 1
ATOM 1363 C C . VAL A 1 174 ? -3.284 -30.613 27.338 1.00 41.81 174 VAL A C 1
ATOM 1365 O O . VAL A 1 174 ? -3.360 -30.147 28.469 1.00 41.81 174 VAL A O 1
ATOM 1368 N N . GLN A 1 175 ? -3.655 -31.857 27.056 1.00 37.00 175 GLN A N 1
ATOM 1369 C CA . GLN A 1 175 ? -3.797 -32.934 28.038 1.00 37.00 175 GLN A CA 1
ATOM 1370 C C . GLN A 1 175 ? -3.776 -34.249 27.255 1.00 37.00 175 GLN A C 1
ATOM 1372 O O . GLN A 1 175 ? -4.823 -34.826 27.048 1.00 37.00 175 GLN A O 1
ATOM 1377 N N . ASP A 1 176 ? -2.617 -34.615 26.691 1.00 43.22 176 ASP A N 1
ATOM 1378 C CA . ASP A 1 176 ? -2.255 -35.997 26.287 1.00 43.22 176 ASP A CA 1
ATOM 1379 C C . ASP A 1 176 ? -0.835 -36.044 25.684 1.00 43.22 176 ASP A C 1
ATOM 1381 O O . ASP A 1 176 ? -0.572 -36.624 24.634 1.00 43.2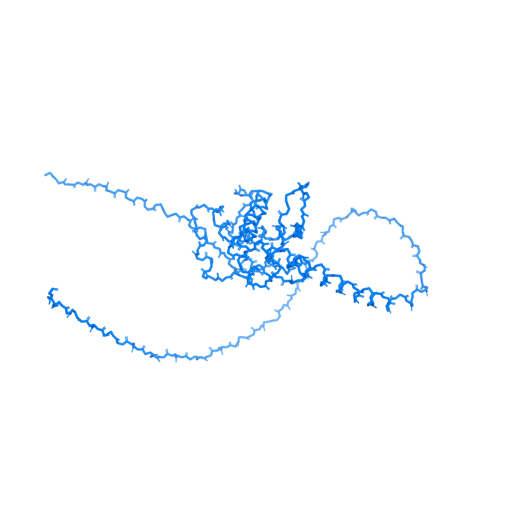2 176 ASP A O 1
ATOM 1385 N N . ALA A 1 177 ? 0.125 -35.399 26.348 1.00 41.31 177 ALA A N 1
ATOM 1386 C CA . ALA A 1 177 ? 1.542 -35.551 26.016 1.00 41.31 177 ALA A CA 1
ATOM 1387 C C . ALA A 1 177 ? 2.392 -35.591 27.292 1.00 41.31 177 ALA A C 1
ATOM 1389 O O . ALA A 1 177 ? 3.350 -34.841 27.455 1.00 41.31 177 ALA A O 1
ATOM 1390 N N . HIS A 1 178 ? 2.009 -36.465 28.224 1.00 41.81 178 HIS A N 1
ATOM 1391 C CA . HIS A 1 178 ? 2.974 -37.074 29.130 1.00 41.81 178 HIS A CA 1
ATOM 1392 C C . HIS A 1 178 ? 3.425 -38.377 28.473 1.00 41.81 178 HIS A C 1
ATOM 1394 O O . HIS A 1 178 ? 2.606 -39.269 28.293 1.00 41.81 178 HIS A O 1
ATOM 1400 N N . ASP A 1 179 ? 4.699 -38.404 28.075 1.00 44.88 179 ASP A N 1
ATOM 1401 C CA . ASP A 1 179 ? 5.544 -39.568 27.751 1.00 44.88 179 ASP A CA 1
ATOM 1402 C C . ASP A 1 179 ? 6.243 -39.456 26.391 1.00 44.88 179 ASP A C 1
ATOM 1404 O O . ASP A 1 179 ? 5.897 -40.124 25.418 1.00 44.88 179 ASP A O 1
ATOM 1408 N N . ARG A 1 180 ? 7.308 -38.646 26.354 1.00 38.31 180 ARG A N 1
ATOM 1409 C CA . ARG A 1 180 ? 8.626 -39.082 25.855 1.00 38.31 180 ARG A CA 1
ATOM 1410 C C . ARG A 1 180 ? 9.672 -37.993 26.064 1.00 38.31 180 ARG A C 1
ATOM 1412 O O . ARG A 1 180 ? 9.834 -37.090 25.251 1.00 38.31 180 ARG A O 1
ATOM 1419 N N . GLU A 1 181 ? 10.431 -38.137 27.142 1.00 45.09 181 GLU A N 1
ATOM 1420 C CA . GLU A 1 181 ? 11.816 -37.678 27.182 1.00 45.09 181 GLU A CA 1
ATOM 1421 C C . GLU A 1 181 ? 12.660 -38.609 26.302 1.00 45.09 181 GLU A C 1
ATOM 1423 O O . GLU A 1 181 ? 12.694 -39.808 26.571 1.00 45.09 181 GLU A O 1
ATOM 1428 N N . VAL A 1 182 ? 13.371 -38.078 25.300 1.00 42.84 182 VAL A N 1
ATOM 1429 C CA . VAL A 1 182 ? 14.689 -38.595 24.887 1.00 42.84 182 VAL A CA 1
ATOM 1430 C C . VAL A 1 182 ? 15.570 -37.423 24.425 1.00 42.84 182 VAL A C 1
ATOM 1432 O O . VAL A 1 182 ? 15.197 -36.631 23.568 1.00 42.84 182 VAL A O 1
ATOM 1435 N N . TYR A 1 183 ? 16.734 -37.364 25.063 1.00 39.78 183 TYR A N 1
ATOM 1436 C CA . TYR A 1 183 ? 17.905 -36.489 24.964 1.00 39.78 183 TYR A CA 1
ATOM 1437 C C . TYR A 1 183 ? 18.487 -36.122 23.579 1.00 39.78 183 TYR A C 1
ATOM 1439 O O . TYR A 1 183 ? 18.442 -36.920 22.647 1.00 39.78 183 TYR A O 1
ATOM 1447 N N . GLY A 1 184 ? 19.241 -35.003 23.578 1.00 34.97 184 GLY A N 1
ATOM 1448 C CA . GLY A 1 184 ? 20.478 -34.763 22.797 1.00 34.97 184 GLY A CA 1
ATOM 1449 C C . GLY A 1 184 ? 20.362 -33.597 21.807 1.00 34.97 184 GLY A C 1
ATOM 1450 O O . GLY A 1 184 ? 19.764 -33.750 20.755 1.00 34.97 184 GLY A O 1
ATOM 1451 N N . GLU A 1 185 ? 20.723 -32.351 22.124 1.00 43.75 185 GLU A N 1
ATOM 1452 C CA . GLU A 1 185 ? 22.073 -31.781 22.308 1.00 43.75 185 GLU A CA 1
ATOM 1453 C C . GLU A 1 185 ? 23.056 -32.018 21.137 1.00 43.75 185 GLU A C 1
ATOM 1455 O O . GLU A 1 185 ? 23.420 -33.149 20.833 1.00 43.75 185 GLU A O 1
ATOM 1460 N N . LEU A 1 186 ? 23.56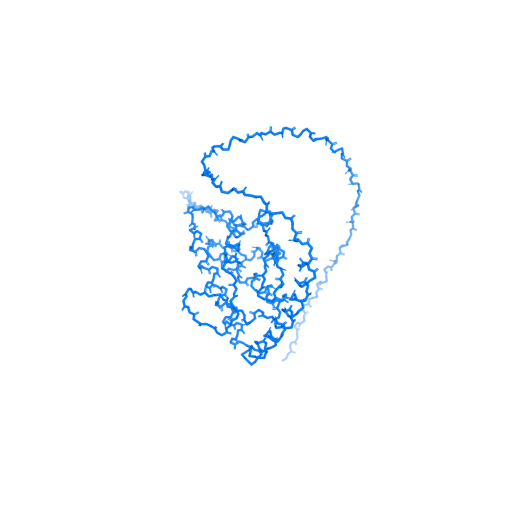4 -30.890 20.611 1.00 36.00 186 LEU A N 1
ATOM 1461 C CA . LEU A 1 186 ? 24.763 -30.684 19.781 1.00 36.00 186 LEU A CA 1
ATOM 1462 C C . LEU A 1 186 ? 24.650 -30.882 18.259 1.00 36.00 186 LEU A C 1
ATOM 1464 O O . LEU A 1 186 ? 24.383 -31.965 17.760 1.00 36.00 186 LEU A O 1
ATOM 1468 N N . GLY A 1 187 ? 25.051 -29.843 17.517 1.00 34.06 187 GLY A N 1
ATOM 1469 C CA . GLY A 1 187 ? 25.552 -30.019 16.153 1.00 34.06 187 GLY A CA 1
ATOM 1470 C C . GLY A 1 187 ? 25.519 -28.766 15.294 1.00 34.06 187 GLY A C 1
ATOM 1471 O O . GLY A 1 187 ? 24.464 -28.357 14.835 1.00 34.06 187 GLY A O 1
ATOM 1472 N N . ARG A 1 188 ? 26.692 -28.173 15.068 1.00 38.03 188 ARG A N 1
ATOM 1473 C CA . ARG A 1 188 ? 26.950 -27.096 14.102 1.00 38.03 188 ARG A CA 1
ATOM 1474 C C . ARG A 1 188 ? 26.432 -27.461 12.707 1.00 38.03 188 ARG A C 1
ATOM 1476 O O . ARG A 1 188 ? 26.627 -28.590 12.270 1.00 38.03 188 ARG A O 1
ATOM 1483 N N . PHE A 1 189 ? 25.865 -26.485 12.006 1.00 33.75 189 PHE A N 1
ATOM 1484 C CA . PHE A 1 189 ? 25.483 -26.610 10.604 1.00 33.75 189 PHE A CA 1
ATOM 1485 C C . PHE A 1 189 ? 26.499 -25.846 9.747 1.00 33.75 189 PHE A C 1
ATOM 1487 O O . PHE A 1 189 ? 26.382 -24.640 9.569 1.00 33.75 189 PHE A O 1
ATOM 1494 N N . ASP A 1 190 ? 27.511 -26.568 9.277 1.00 42.75 190 ASP A N 1
ATOM 1495 C CA . ASP A 1 190 ? 28.312 -26.239 8.097 1.00 42.75 190 ASP A CA 1
ATOM 1496 C C . ASP A 1 190 ? 28.318 -27.516 7.256 1.00 42.75 190 ASP A C 1
ATOM 1498 O O . ASP A 1 190 ? 29.078 -28.420 7.590 1.00 42.75 190 ASP A O 1
ATOM 1502 N N . VAL A 1 191 ? 27.465 -27.629 6.231 1.00 40.94 191 VAL A N 1
ATOM 1503 C CA . VAL A 1 191 ? 27.709 -28.520 5.083 1.00 40.94 191 VAL A CA 1
ATOM 1504 C C . VAL A 1 191 ? 26.987 -27.977 3.851 1.00 40.94 191 VAL A C 1
ATOM 1506 O O . VAL A 1 191 ? 25.801 -27.646 3.886 1.00 40.94 191 VAL A O 1
ATOM 1509 N N . ASP A 1 192 ? 27.766 -27.914 2.781 1.00 43.78 192 ASP A N 1
ATOM 1510 C CA . ASP A 1 192 ? 27.423 -27.692 1.387 1.00 43.78 192 ASP A CA 1
ATOM 1511 C C . ASP A 1 192 ? 26.176 -28.472 0.946 1.00 43.78 192 ASP A C 1
ATOM 1513 O O . ASP A 1 192 ? 26.107 -29.695 1.069 1.00 43.78 192 ASP A O 1
ATOM 1517 N N . ASN A 1 193 ? 25.183 -27.760 0.412 1.00 37.53 193 ASN A N 1
ATOM 1518 C CA . ASN A 1 193 ? 23.977 -28.375 -0.129 1.00 37.53 193 ASN A CA 1
ATOM 1519 C C . ASN A 1 193 ? 24.136 -28.533 -1.647 1.00 37.53 193 ASN A C 1
ATOM 1521 O O . ASN A 1 193 ? 23.831 -27.619 -2.416 1.00 37.53 193 ASN A O 1
ATOM 1525 N N . GLU A 1 194 ? 24.660 -29.686 -2.066 1.00 39.53 194 GLU A N 1
ATOM 1526 C CA . GLU A 1 194 ? 24.540 -30.168 -3.441 1.00 39.53 194 GLU A CA 1
ATOM 1527 C C . GLU A 1 194 ? 23.058 -30.417 -3.751 1.00 39.53 194 GLU A C 1
ATOM 1529 O O . GLU A 1 194 ? 22.388 -31.235 -3.119 1.00 39.53 194 GLU A O 1
ATOM 1534 N N . VAL A 1 195 ? 22.535 -29.673 -4.723 1.00 39.50 195 VAL A N 1
ATOM 1535 C CA . VAL A 1 195 ? 21.169 -29.816 -5.226 1.00 39.50 195 VAL A CA 1
ATOM 1536 C C . VAL A 1 195 ? 21.141 -30.991 -6.202 1.00 39.50 195 VAL A C 1
ATOM 1538 O O . VAL A 1 195 ? 21.678 -30.897 -7.304 1.00 39.50 195 VAL A O 1
ATOM 1541 N N . TYR A 1 196 ? 20.500 -32.089 -5.804 1.00 39.06 196 TYR A N 1
ATOM 1542 C CA . TYR A 1 196 ? 20.074 -33.138 -6.728 1.00 39.06 196 TYR A CA 1
ATOM 1543 C C . TYR A 1 196 ? 18.832 -32.654 -7.487 1.00 39.06 196 TYR A C 1
ATOM 1545 O O . TYR A 1 196 ? 17.825 -32.300 -6.874 1.00 39.06 196 TYR A O 1
ATOM 1553 N N . TYR A 1 197 ? 18.910 -32.634 -8.818 1.00 42.53 197 TYR A N 1
ATOM 1554 C CA . TYR A 1 197 ? 17.745 -32.495 -9.687 1.00 42.53 197 TYR A CA 1
ATOM 1555 C C . TYR A 1 197 ? 17.161 -33.892 -9.915 1.00 42.53 197 TYR A C 1
ATOM 1557 O O . TYR A 1 197 ? 17.802 -34.726 -10.550 1.00 42.53 197 TYR A O 1
ATOM 1565 N N . GLU A 1 198 ? 15.965 -34.157 -9.389 1.00 45.88 198 GLU A N 1
ATOM 1566 C CA . GLU A 1 198 ? 15.141 -35.269 -9.868 1.00 45.88 198 GLU A CA 1
ATOM 1567 C C . GLU A 1 198 ? 14.417 -34.812 -11.139 1.00 45.88 198 GLU A C 1
ATOM 1569 O O . GLU A 1 198 ? 13.607 -33.881 -11.124 1.00 45.88 198 GLU A O 1
ATOM 1574 N N . GLU A 1 199 ? 14.766 -35.451 -12.254 1.00 48.28 199 GLU A N 1
ATOM 1575 C CA . GLU A 1 199 ? 14.088 -35.339 -13.542 1.00 48.28 199 GLU A CA 1
ATOM 1576 C C . GLU A 1 199 ? 12.656 -35.870 -13.396 1.00 48.28 199 GLU A C 1
ATOM 1578 O O . GLU A 1 199 ? 12.408 -37.073 -13.380 1.00 48.28 199 GLU A O 1
ATOM 1583 N N . MET A 1 200 ? 11.696 -34.959 -13.256 1.00 51.94 200 MET A N 1
ATOM 1584 C CA . MET A 1 200 ? 10.278 -35.286 -13.364 1.00 51.94 200 MET A CA 1
ATOM 1585 C C . MET A 1 200 ? 9.914 -35.320 -14.852 1.00 51.94 200 MET A C 1
ATOM 1587 O O . MET A 1 200 ? 9.652 -34.281 -15.462 1.00 51.94 200 MET A O 1
ATOM 1591 N N . GLU A 1 201 ? 9.917 -36.519 -15.438 1.00 49.66 201 GLU A N 1
ATOM 1592 C CA . GLU A 1 201 ? 9.281 -36.806 -16.727 1.00 49.66 201 GLU A CA 1
ATOM 1593 C C . GLU A 1 201 ? 7.760 -36.614 -16.578 1.00 49.66 201 GLU A C 1
ATOM 1595 O O . GLU A 1 201 ? 7.029 -37.498 -16.137 1.00 49.66 201 GLU A O 1
ATOM 1600 N N . GLY A 1 202 ? 7.292 -35.399 -16.869 1.00 46.50 202 GLY A N 1
ATOM 1601 C CA . GLY A 1 202 ? 5.879 -35.033 -16.861 1.00 46.50 202 GLY A CA 1
ATOM 1602 C C . GLY A 1 202 ? 5.231 -35.294 -18.216 1.00 46.50 202 GLY A C 1
ATOM 1603 O O . GLY A 1 202 ? 5.534 -34.614 -19.195 1.00 46.50 202 GLY A O 1
ATOM 1604 N N . GLU A 1 203 ? 4.342 -36.282 -18.235 1.00 51.84 203 GLU A N 1
ATOM 1605 C CA . GLU A 1 203 ? 3.529 -36.740 -19.360 1.00 51.84 203 GLU A CA 1
ATOM 1606 C C . GLU A 1 203 ? 2.744 -35.605 -20.044 1.00 51.84 203 GLU A C 1
ATOM 1608 O O . GLU A 1 203 ? 2.188 -34.709 -19.403 1.00 51.84 203 GLU A O 1
ATOM 1613 N N . GLY A 1 204 ? 2.708 -35.659 -21.378 1.00 43.59 204 GLY A N 1
ATOM 1614 C CA . GLY A 1 204 ? 2.063 -34.672 -22.233 1.00 43.59 204 GLY A CA 1
ATOM 1615 C C . GLY A 1 204 ? 0.553 -34.595 -22.016 1.00 43.59 204 GLY A C 1
ATOM 1616 O O . GLY A 1 204 ? -0.157 -35.591 -22.124 1.00 43.59 204 GLY A O 1
ATOM 1617 N N . MET A 1 205 ? 0.056 -33.384 -21.766 1.00 54.81 205 MET A N 1
ATOM 1618 C CA . MET A 1 205 ? -1.367 -33.086 -21.887 1.00 54.81 205 MET A CA 1
ATOM 1619 C C . MET A 1 205 ? -1.666 -32.696 -23.334 1.00 54.81 205 MET A C 1
ATOM 1621 O O . MET A 1 205 ? -1.280 -31.624 -23.800 1.00 54.81 205 MET A O 1
ATOM 1625 N N . GLU A 1 206 ? -2.324 -33.611 -24.044 1.00 57.03 206 GLU A N 1
ATOM 1626 C CA . GLU A 1 206 ? -2.909 -33.377 -25.360 1.00 57.03 206 GLU A CA 1
ATOM 1627 C C . GLU A 1 206 ? -4.030 -32.333 -25.278 1.00 57.03 206 GLU A C 1
ATOM 1629 O O . GLU A 1 206 ? -4.781 -32.252 -24.303 1.00 57.03 206 GLU A O 1
ATOM 1634 N N . GLY A 1 207 ? -4.084 -31.497 -26.314 1.00 46.19 207 GLY A N 1
ATOM 1635 C CA . GLY A 1 207 ? -4.910 -30.303 -26.379 1.00 46.19 207 GLY A CA 1
ATOM 1636 C C . GLY A 1 207 ? -6.409 -30.581 -26.419 1.00 46.19 207 GLY A C 1
ATOM 1637 O O . GLY A 1 207 ? -6.883 -31.536 -27.029 1.00 46.19 207 GLY A O 1
ATOM 1638 N N . GLN A 1 208 ? -7.160 -29.667 -25.812 1.00 54.03 208 GLN A N 1
ATOM 1639 C CA . GLN A 1 208 ? -8.563 -29.454 -26.136 1.00 54.03 208 GLN A CA 1
ATOM 1640 C C . GLN A 1 208 ? -8.665 -28.172 -26.959 1.00 54.03 208 GLN A C 1
ATOM 1642 O O . GLN A 1 208 ? -8.428 -27.070 -26.464 1.00 54.03 208 GLN A O 1
ATOM 1647 N N . GLU A 1 209 ? -8.982 -28.349 -28.238 1.00 55.94 209 GLU A N 1
ATOM 1648 C CA . GLU A 1 209 ? -9.423 -27.292 -29.138 1.00 55.94 209 GLU A CA 1
ATOM 1649 C C . GLU A 1 209 ? -10.794 -26.798 -28.654 1.00 55.94 209 GLU A C 1
ATOM 1651 O O . GLU A 1 209 ? -11.742 -27.577 -28.555 1.00 55.94 209 GLU A O 1
ATOM 1656 N N . MET A 1 210 ? -10.901 -25.512 -28.312 1.00 64.88 210 MET A N 1
ATOM 1657 C CA . MET A 1 210 ? -12.198 -24.863 -28.121 1.00 64.88 210 MET A CA 1
ATOM 1658 C C . MET A 1 210 ? -12.580 -24.147 -29.415 1.00 64.88 210 MET A C 1
ATOM 1660 O O . MET A 1 210 ? -11.972 -23.145 -29.791 1.00 64.88 210 MET A O 1
ATOM 1664 N N . GLU A 1 211 ? -13.575 -24.705 -30.099 1.00 55.75 211 GLU A N 1
ATOM 1665 C CA . GLU A 1 211 ? -14.273 -24.095 -31.227 1.00 55.75 211 GLU A CA 1
ATOM 1666 C C . GLU A 1 211 ? -15.345 -23.100 -30.748 1.00 55.75 211 GLU A C 1
ATOM 1668 O O . GLU A 1 211 ? -16.076 -23.391 -29.804 1.00 55.75 211 GLU A O 1
ATOM 1673 N N . GLY A 1 212 ? -15.491 -21.994 -31.491 1.00 47.78 212 GLY A N 1
ATOM 1674 C CA . GLY A 1 212 ? -16.690 -21.137 -31.549 1.00 47.78 212 GLY A CA 1
ATOM 1675 C C . GLY A 1 212 ? -16.878 -20.192 -30.354 1.00 47.78 212 GLY A C 1
ATOM 1676 O O . GLY A 1 212 ? -16.628 -20.553 -29.221 1.00 47.78 212 GLY A O 1
ATOM 1677 N N . GLU A 1 213 ? -17.321 -18.945 -30.497 1.00 55.03 213 GLU A N 1
ATOM 1678 C CA . GLU A 1 213 ? -18.370 -18.463 -31.392 1.00 55.03 213 GLU A CA 1
ATOM 1679 C C . GLU A 1 213 ? -18.103 -17.011 -31.836 1.00 55.03 213 GLU A C 1
ATOM 1681 O O . GLU A 1 213 ? -17.697 -16.150 -31.054 1.00 55.03 213 GLU A O 1
ATOM 1686 N N . ASN A 1 214 ? -18.371 -16.747 -33.118 1.00 50.59 214 ASN A N 1
ATOM 1687 C CA . ASN A 1 214 ? -18.479 -15.412 -33.698 1.00 50.59 214 ASN A CA 1
ATOM 1688 C C . ASN A 1 214 ? -19.693 -14.685 -33.100 1.00 50.59 214 ASN A C 1
ATOM 1690 O O . ASN A 1 214 ? -20.813 -15.173 -33.231 1.00 50.59 214 ASN A O 1
ATOM 1694 N N . MET A 1 215 ? -19.498 -13.486 -32.546 1.00 62.69 215 MET A N 1
ATOM 1695 C CA . MET A 1 215 ? -20.587 -12.522 -32.369 1.00 62.69 215 MET A CA 1
ATOM 1696 C C . MET A 1 215 ? -20.449 -11.405 -33.405 1.00 62.69 215 MET A C 1
ATOM 1698 O O . MET A 1 215 ? -19.573 -10.546 -33.316 1.00 62.69 215 MET A O 1
ATOM 1702 N N . GLU A 1 216 ? -21.314 -11.474 -34.415 1.00 52.41 216 GLU A N 1
ATOM 1703 C CA . GLU A 1 216 ? -21.612 -10.402 -35.363 1.00 52.41 216 GLU A CA 1
ATOM 1704 C C . GLU A 1 216 ? -22.665 -9.443 -34.780 1.00 52.41 216 GLU A C 1
ATOM 1706 O O . GLU A 1 216 ? -23.598 -9.884 -34.113 1.00 52.41 216 GLU A O 1
ATOM 1711 N N . GLY A 1 217 ? -22.560 -8.156 -35.135 1.00 48.97 217 GLY A N 1
ATOM 1712 C CA . GLY A 1 217 ? -23.616 -7.138 -34.997 1.00 48.97 217 GLY A CA 1
ATOM 1713 C C . GLY A 1 217 ? -23.652 -6.459 -33.622 1.00 48.97 217 GLY A C 1
ATOM 1714 O O . GLY A 1 217 ? -23.515 -7.107 -32.602 1.00 48.97 217 GLY A O 1
ATOM 1715 N N . GLU A 1 218 ? -23.812 -5.145 -33.481 1.00 56.41 218 GLU A N 1
ATOM 1716 C CA . GLU A 1 218 ? -24.644 -4.243 -34.274 1.00 56.41 218 GLU A CA 1
ATOM 1717 C C . GLU A 1 218 ? -24.037 -2.828 -34.350 1.00 56.41 218 GLU A C 1
ATOM 1719 O O . GLU A 1 218 ? -23.523 -2.277 -33.375 1.00 56.41 218 GLU A O 1
ATOM 1724 N N . ASN A 1 219 ? -24.138 -2.240 -35.546 1.00 52.06 219 ASN A N 1
ATOM 1725 C CA . ASN A 1 219 ? -23.986 -0.813 -35.812 1.00 52.06 219 ASN A CA 1
ATOM 1726 C C . ASN A 1 219 ? -25.033 -0.027 -35.011 1.00 52.06 219 ASN A C 1
ATOM 1728 O O . ASN A 1 219 ? -26.226 -0.213 -35.239 1.00 52.06 219 ASN A O 1
ATOM 1732 N N . MET A 1 220 ? -24.606 0.909 -34.161 1.00 59.88 220 MET A N 1
ATOM 1733 C CA . MET A 1 220 ? -25.480 1.997 -33.720 1.00 59.88 220 MET A CA 1
ATOM 1734 C C . MET A 1 220 ? -25.199 3.233 -34.564 1.00 59.88 220 MET A C 1
ATOM 1736 O O . MET A 1 220 ? -24.097 3.785 -34.570 1.00 59.88 220 MET A O 1
ATOM 1740 N N . GLU A 1 221 ? -26.225 3.592 -35.325 1.00 60.22 221 GLU A N 1
ATOM 1741 C CA . GLU A 1 221 ? -26.277 4.740 -36.205 1.00 60.22 221 G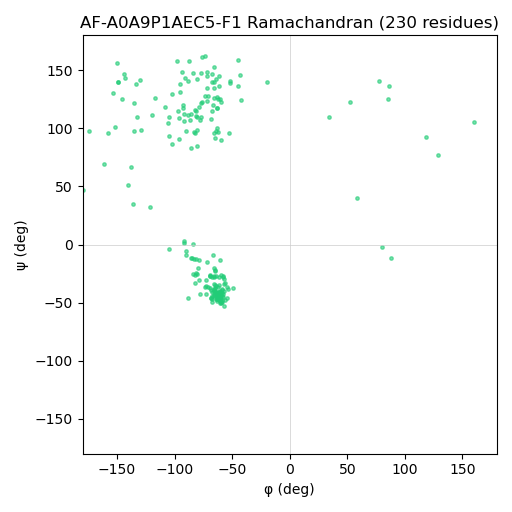LU A CA 1
ATOM 1742 C C . GLU A 1 221 ? -26.115 6.055 -35.439 1.00 60.22 221 GLU A C 1
ATOM 1744 O O . GLU A 1 221 ? -26.546 6.249 -34.304 1.00 60.22 221 GLU A O 1
ATOM 1749 N N . ARG A 1 222 ? -25.439 6.950 -36.142 1.00 50.75 222 ARG A N 1
ATOM 1750 C CA . ARG A 1 222 ? -25.137 8.337 -35.842 1.00 50.75 222 ARG A CA 1
ATOM 1751 C C . ARG A 1 222 ? -26.389 9.173 -36.112 1.00 50.75 222 ARG A C 1
ATOM 1753 O O . ARG A 1 222 ? -26.726 9.370 -37.273 1.00 50.75 222 ARG A O 1
ATOM 1760 N N . GLU A 1 223 ? -27.036 9.694 -35.074 1.00 62.78 223 GLU A N 1
ATOM 1761 C CA . GLU A 1 223 ? -27.958 10.825 -35.228 1.00 62.78 223 GLU A CA 1
ATOM 1762 C C . GLU A 1 223 ? -27.189 12.131 -35.015 1.00 62.78 223 GLU A C 1
ATOM 1764 O O . GLU A 1 223 ? -26.777 12.487 -33.909 1.00 62.78 223 GLU A O 1
ATOM 1769 N N . GLU A 1 224 ? -26.963 12.823 -36.128 1.00 62.06 224 GLU A N 1
ATOM 1770 C CA . GLU A 1 224 ? -26.676 14.249 -36.165 1.00 62.06 224 GLU A CA 1
ATOM 1771 C C . GLU A 1 224 ? -27.974 14.990 -35.819 1.00 62.06 224 GLU A C 1
ATOM 1773 O O . GLU A 1 224 ? -29.012 14.741 -36.430 1.00 62.06 224 GLU A O 1
ATOM 1778 N N . MET A 1 225 ? -27.929 15.896 -34.843 1.00 64.38 225 MET A N 1
ATOM 1779 C CA . MET A 1 225 ? -28.952 16.928 -34.698 1.00 64.38 225 MET A CA 1
ATOM 1780 C C . MET A 1 225 ? -28.270 18.283 -34.815 1.00 64.38 225 MET A C 1
ATOM 1782 O O . MET A 1 225 ? -27.442 18.661 -33.985 1.00 64.38 225 MET A O 1
ATOM 1786 N N . GLU A 1 226 ? -28.599 18.928 -35.927 1.00 64.38 226 GLU A N 1
ATOM 1787 C CA . GLU A 1 226 ? -28.211 20.266 -36.327 1.00 64.38 226 GLU A CA 1
ATOM 1788 C C . GLU A 1 226 ? -28.799 21.339 -35.401 1.00 64.38 226 GLU A C 1
ATOM 1790 O O . GLU A 1 226 ? -29.844 21.177 -34.769 1.00 64.38 226 GLU A O 1
ATOM 1795 N N . ASP A 1 227 ? -28.045 22.430 -35.378 1.00 57.44 227 ASP A N 1
ATOM 1796 C CA . ASP A 1 227 ? -28.319 23.799 -34.965 1.00 57.44 227 ASP A CA 1
ATOM 1797 C C . ASP A 1 227 ? -29.791 24.245 -34.883 1.00 57.44 227 ASP A C 1
ATOM 1799 O O . ASP A 1 227 ? -30.580 24.059 -35.807 1.00 57.44 227 ASP A O 1
ATOM 1803 N N . ASP A 1 228 ? -30.098 25.021 -33.838 1.00 61.69 228 ASP A N 1
ATOM 1804 C CA . ASP A 1 228 ? -31.089 26.091 -33.956 1.00 61.69 228 ASP A CA 1
ATOM 1805 C C . ASP A 1 228 ? -30.564 27.373 -33.287 1.00 61.69 228 ASP A C 1
ATOM 1807 O O . ASP A 1 228 ? -30.598 27.566 -32.067 1.00 61.69 228 ASP A O 1
ATOM 1811 N N . GLU A 1 229 ? -30.019 28.251 -34.131 1.00 62.75 229 GLU A N 1
ATOM 1812 C CA . GLU A 1 229 ? -29.955 29.685 -33.889 1.00 62.75 229 GLU A CA 1
ATOM 1813 C C . GLU A 1 229 ? -31.379 30.255 -33.920 1.00 62.75 229 GLU A C 1
ATOM 1815 O O . GLU A 1 229 ? -31.979 30.386 -34.984 1.00 62.75 229 GLU A O 1
ATOM 1820 N N . THR A 1 230 ? -31.890 30.767 -32.800 1.00 60.22 230 THR A N 1
ATOM 1821 C CA . THR A 1 230 ? -32.873 31.860 -32.880 1.00 60.22 230 THR A CA 1
ATOM 1822 C C . THR A 1 230 ? -32.861 32.774 -31.653 1.00 60.22 230 THR A C 1
ATOM 1824 O O . THR A 1 230 ? -33.405 32.484 -30.596 1.00 60.22 230 THR A O 1
ATOM 1827 N N . GLN A 1 231 ? -32.218 33.928 -31.842 1.00 55.88 231 GLN A N 1
ATOM 1828 C CA . GLN A 1 231 ? -32.735 35.276 -31.561 1.00 55.88 231 GLN A CA 1
ATOM 1829 C C . GLN A 1 231 ? -33.682 35.470 -30.352 1.00 55.88 231 GLN A C 1
ATOM 1831 O O . GLN A 1 231 ? -34.882 35.214 -30.461 1.00 55.88 231 GLN A O 1
ATOM 1836 N N . ARG A 1 232 ? -33.198 36.148 -29.299 1.00 51.44 232 ARG A N 1
ATOM 1837 C CA . ARG A 1 232 ? -33.636 37.505 -28.878 1.00 51.44 232 ARG A CA 1
ATOM 1838 C C . ARG A 1 232 ? -32.934 37.992 -27.614 1.00 51.44 232 ARG A C 1
ATOM 1840 O O . ARG A 1 232 ? -32.805 37.199 -26.661 1.00 51.44 232 ARG A O 1
#

Radius of gyration: 28.36 Å; Cα contacts (8 Å, |Δi|>4): 170; chains: 1; bounding box: 62×77×85 Å